Protein AF-A0A7S4N0R3-F1 (afdb_monomer_lite)

Structure (mmCIF, N/CA/C/O backbone):
data_AF-A0A7S4N0R3-F1
#
_entry.id   AF-A0A7S4N0R3-F1
#
loop_
_atom_site.group_PDB
_atom_site.id
_atom_site.type_symbol
_atom_site.label_atom_id
_atom_site.label_alt_id
_atom_site.label_comp_id
_atom_site.label_asym_id
_atom_site.label_entity_id
_atom_site.label_seq_id
_atom_site.pdbx_PDB_ins_code
_atom_site.Cartn_x
_atom_site.Cartn_y
_atom_site.Cartn_z
_atom_site.occupancy
_atom_site.B_iso_or_equiv
_atom_site.auth_seq_id
_atom_site.auth_comp_id
_atom_site.auth_asym_id
_atom_site.auth_atom_id
_atom_site.pdbx_PDB_model_num
ATOM 1 N N . PHE A 1 1 ? -13.137 -12.291 -8.969 1.00 41.97 1 PHE A N 1
ATOM 2 C CA . PHE A 1 1 ? -12.228 -11.204 -8.577 1.00 41.97 1 PHE A CA 1
ATOM 3 C C . PHE A 1 1 ? -12.076 -11.268 -7.068 1.00 41.97 1 PHE A C 1
ATOM 5 O O . PHE A 1 1 ? -13.047 -11.012 -6.362 1.00 41.97 1 PHE A O 1
ATOM 12 N N . ALA A 1 2 ? -10.943 -11.768 -6.582 1.00 52.56 2 ALA A N 1
ATOM 13 C CA . ALA A 1 2 ? -10.586 -11.667 -5.173 1.00 52.56 2 ALA A CA 1
ATOM 14 C C . ALA A 1 2 ? -9.709 -10.419 -5.060 1.00 52.56 2 ALA A C 1
ATOM 16 O O . ALA A 1 2 ? -8.733 -10.317 -5.787 1.00 52.56 2 ALA A O 1
ATOM 17 N N . SER A 1 3 ? -10.124 -9.446 -4.253 1.00 66.75 3 SER A N 1
ATOM 18 C CA . SER A 1 3 ? -9.319 -8.254 -3.974 1.00 66.75 3 SER A CA 1
ATOM 19 C C . SER A 1 3 ? -8.272 -8.592 -2.911 1.00 66.75 3 SER A C 1
ATOM 21 O O . SER A 1 3 ? -8.583 -9.370 -2.000 1.00 66.75 3 SER A O 1
ATOM 23 N N . ASN A 1 4 ? -7.102 -7.945 -2.973 1.00 75.75 4 ASN A N 1
ATOM 24 C CA . ASN A 1 4 ? -6.052 -8.003 -1.945 1.00 75.75 4 ASN A CA 1
ATOM 25 C C . ASN A 1 4 ? -6.606 -7.732 -0.537 1.00 75.75 4 ASN A C 1
ATOM 27 O O . ASN A 1 4 ? -6.109 -8.279 0.443 1.00 75.75 4 ASN A O 1
ATOM 31 N N . CYS A 1 5 ? -7.708 -6.977 -0.434 1.00 84.88 5 CYS A N 1
ATOM 32 C CA . CYS A 1 5 ? -8.321 -6.601 0.832 1.00 84.88 5 CYS A CA 1
ATOM 33 C C . CYS A 1 5 ? -9.458 -7.499 1.328 1.00 84.88 5 CYS A C 1
ATOM 35 O O . CYS A 1 5 ? -9.994 -7.281 2.418 1.00 84.88 5 CYS A O 1
ATOM 37 N N . ARG A 1 6 ? -9.842 -8.531 0.566 1.00 85.31 6 ARG A N 1
ATOM 38 C CA . ARG A 1 6 ? -11.012 -9.362 0.887 1.00 85.31 6 ARG A CA 1
ATOM 39 C C . ARG A 1 6 ? -10.944 -9.993 2.279 1.00 85.31 6 ARG A C 1
ATOM 41 O O . ARG A 1 6 ? -11.963 -10.030 2.966 1.00 85.31 6 ARG A O 1
ATOM 48 N N . TYR A 1 7 ? -9.763 -10.448 2.691 1.00 86.19 7 TYR A N 1
ATOM 49 C CA . TYR A 1 7 ? -9.563 -11.090 3.987 1.00 86.19 7 TYR A CA 1
ATOM 50 C C . TYR A 1 7 ? -9.982 -10.189 5.161 1.00 86.19 7 TYR A C 1
ATOM 52 O O . TYR A 1 7 ? -10.738 -10.628 6.028 1.00 86.19 7 TYR A O 1
ATOM 60 N N . TRP A 1 8 ? -9.570 -8.915 5.175 1.00 88.44 8 TRP A N 1
ATOM 61 C CA . TRP A 1 8 ? -9.917 -7.988 6.262 1.00 88.44 8 TRP A CA 1
ATOM 62 C C . TRP A 1 8 ? -11.422 -7.733 6.335 1.00 88.44 8 TRP A C 1
ATOM 64 O O . TRP A 1 8 ? -12.011 -7.778 7.418 1.00 88.44 8 TRP A O 1
ATOM 74 N N . PHE A 1 9 ? -12.079 -7.569 5.186 1.00 89.56 9 PHE A N 1
ATOM 75 C CA . PHE A 1 9 ? -13.527 -7.377 5.150 1.00 89.56 9 PHE A CA 1
ATOM 76 C C . PHE A 1 9 ? -14.284 -8.596 5.682 1.00 89.56 9 PHE A C 1
ATOM 78 O O . PHE A 1 9 ? -15.235 -8.434 6.448 1.00 89.56 9 PHE A O 1
ATOM 85 N N . GLU A 1 10 ? -13.855 -9.817 5.352 1.00 86.31 10 GLU A N 1
ATOM 86 C CA . GLU A 1 10 ? -14.438 -11.049 5.905 1.00 86.31 10 GLU A CA 1
ATOM 87 C C . GLU A 1 10 ? -14.213 -11.172 7.421 1.00 86.31 10 GLU A C 1
ATOM 89 O O . GLU A 1 10 ? -15.069 -11.705 8.127 1.00 86.31 10 GLU A O 1
ATOM 94 N N . LYS A 1 11 ? -13.121 -10.600 7.944 1.00 89.12 11 LYS A N 1
ATOM 95 C CA . LYS A 1 11 ? -12.831 -10.497 9.385 1.00 89.12 11 LYS A CA 1
ATOM 96 C C . LYS A 1 11 ? -13.557 -9.354 10.099 1.00 89.12 11 LYS A C 1
ATOM 98 O O . LYS A 1 11 ? -13.315 -9.131 11.280 1.00 89.12 11 LYS A O 1
ATOM 103 N N . GLY A 1 12 ? -14.469 -8.660 9.419 1.00 90.69 12 GLY A N 1
ATOM 104 C CA . GLY A 1 12 ? -15.333 -7.652 10.035 1.00 90.69 12 GLY A CA 1
ATOM 105 C C . GLY A 1 12 ? -14.820 -6.219 9.944 1.00 90.69 12 GLY A C 1
ATOM 106 O O . GLY A 1 12 ? -15.512 -5.324 10.421 1.00 90.69 12 GLY A O 1
ATOM 107 N N . TRP A 1 13 ? -13.680 -5.979 9.294 1.00 91.69 13 TRP A N 1
ATOM 108 C CA . TRP A 1 13 ? -13.184 -4.622 9.072 1.00 91.69 13 TRP A CA 1
ATOM 1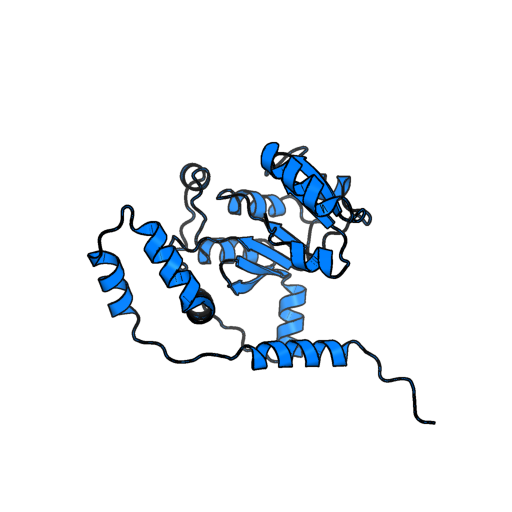09 C C . TRP A 1 13 ? -14.129 -3.852 8.141 1.00 91.69 13 TRP A C 1
ATOM 111 O O . TRP A 1 13 ? -14.726 -4.435 7.223 1.00 91.69 13 TRP A O 1
ATOM 121 N N . SER A 1 14 ? -14.278 -2.555 8.400 1.00 93.19 14 SER A N 1
ATOM 122 C CA . SER A 1 14 ? -14.804 -1.587 7.438 1.00 93.19 14 SER A CA 1
ATOM 123 C C . SER A 1 14 ? -13.713 -1.214 6.433 1.00 93.19 14 SER A C 1
ATOM 125 O O . SER A 1 14 ? -12.541 -1.558 6.602 1.00 93.19 14 SER A O 1
ATOM 127 N N . GLY A 1 15 ? -14.091 -0.531 5.359 1.00 93.69 15 GLY A N 1
ATOM 128 C CA . GLY A 1 15 ? -13.099 0.085 4.490 1.00 93.69 15 GLY A CA 1
ATOM 129 C C . GLY A 1 15 ? -13.658 0.551 3.164 1.00 93.69 15 GLY A C 1
ATOM 130 O O . GLY A 1 15 ? -14.868 0.607 2.957 1.00 93.69 15 GLY A O 1
ATOM 131 N N . ILE A 1 16 ? -12.740 0.895 2.271 1.00 94.88 16 ILE A N 1
ATOM 132 C CA . ILE A 1 16 ? -13.034 1.522 0.991 1.00 94.88 16 ILE A CA 1
ATOM 133 C C . ILE A 1 16 ? -12.421 0.663 -0.111 1.00 94.88 16 ILE A C 1
ATOM 135 O O . ILE A 1 16 ? -11.276 0.229 -0.001 1.00 94.88 16 ILE A O 1
ATOM 139 N N . MET A 1 17 ? -13.177 0.433 -1.179 1.00 94.81 17 MET A N 1
ATOM 140 C CA . MET A 1 17 ? -12.690 -0.192 -2.403 1.00 94.81 17 MET A CA 1
ATOM 141 C C . MET A 1 17 ? -12.925 0.742 -3.586 1.00 94.81 17 MET A C 1
ATOM 143 O O . MET A 1 17 ? -14.064 1.125 -3.872 1.00 94.81 17 MET A O 1
ATOM 147 N N . ILE A 1 18 ? -11.845 1.079 -4.286 1.00 95.44 18 ILE A N 1
ATOM 148 C CA . ILE A 1 18 ? -11.864 1.941 -5.467 1.00 95.44 18 ILE A CA 1
ATOM 149 C C . ILE A 1 18 ? -11.448 1.103 -6.675 1.00 95.44 18 ILE A C 1
ATOM 151 O O . ILE A 1 18 ? -10.488 0.346 -6.603 1.00 95.44 18 ILE A O 1
ATOM 155 N N . GLU A 1 19 ? -12.190 1.213 -7.771 1.00 94.94 19 GLU A N 1
ATOM 156 C CA . GLU A 1 19 ? -11.894 0.524 -9.030 1.00 94.94 19 GLU A CA 1
ATOM 157 C C . GLU A 1 19 ? -12.232 1.460 -10.192 1.00 94.94 19 GLU A C 1
ATOM 159 O O . GLU A 1 19 ? -13.325 2.028 -10.222 1.00 94.94 19 GLU A O 1
ATOM 164 N N . ALA A 1 20 ? -11.313 1.630 -11.141 1.00 95.06 20 ALA A N 1
ATOM 165 C CA . ALA A 1 20 ? -11.475 2.560 -12.255 1.00 95.06 20 ALA A CA 1
ATOM 166 C C . ALA A 1 20 ? -12.296 1.952 -13.402 1.00 95.06 20 ALA A C 1
ATOM 168 O O . ALA A 1 20 ? -13.112 2.646 -14.014 1.00 95.06 20 ALA A O 1
ATOM 169 N N . ASP A 1 21 ? -12.128 0.656 -13.677 1.00 95.25 21 ASP A N 1
ATOM 170 C CA . ASP A 1 21 ? -12.854 -0.026 -14.744 1.00 95.25 21 ASP A CA 1
ATOM 171 C C . ASP A 1 21 ? -14.309 -0.279 -14.335 1.00 95.25 21 ASP A C 1
ATOM 173 O O . ASP A 1 21 ? -14.610 -0.979 -13.367 1.00 95.25 21 ASP A O 1
ATOM 177 N N . GLU A 1 22 ? -15.247 0.258 -15.112 1.00 96.38 22 GLU A N 1
ATOM 178 C CA . GLU A 1 22 ? -16.674 0.170 -14.801 1.00 96.38 22 GLU A CA 1
ATOM 179 C C . GLU A 1 22 ? -17.178 -1.288 -14.748 1.00 96.38 22 GLU A C 1
ATOM 181 O O . GLU A 1 22 ? -18.055 -1.637 -13.950 1.00 96.38 22 GLU A O 1
ATOM 186 N N . THR A 1 23 ? -16.619 -2.178 -15.573 1.00 96.00 23 THR A N 1
ATOM 187 C CA . THR A 1 23 ? -17.029 -3.588 -15.612 1.00 96.00 23 THR A CA 1
ATOM 188 C C . THR A 1 23 ? -16.556 -4.329 -14.362 1.00 96.00 23 THR A C 1
ATOM 190 O O . THR A 1 23 ? -17.355 -5.033 -13.727 1.00 96.00 23 THR A O 1
ATOM 193 N N . LYS A 1 24 ? -15.291 -4.144 -13.966 1.00 94.19 24 LYS A N 1
ATOM 194 C CA . LYS A 1 24 ? -14.730 -4.660 -12.710 1.00 94.19 24 LYS A CA 1
ATOM 195 C C . LYS A 1 24 ? -15.455 -4.057 -11.507 1.00 94.19 24 LYS A C 1
ATOM 197 O O . LYS A 1 24 ? -15.821 -4.801 -10.595 1.00 94.19 24 LYS A O 1
ATOM 202 N N . PHE A 1 25 ? -15.792 -2.768 -11.539 1.00 95.88 25 PHE A N 1
ATOM 203 C CA . PHE A 1 25 ? -16.541 -2.108 -10.473 1.00 95.88 25 PHE A CA 1
ATOM 204 C C . PHE A 1 25 ? -17.944 -2.706 -10.289 1.00 95.88 25 PHE A C 1
ATOM 206 O O . PHE A 1 25 ? -18.363 -3.003 -9.170 1.00 95.88 25 PHE A O 1
ATOM 213 N N . ARG A 1 26 ? -18.669 -2.999 -11.374 1.00 96.12 26 ARG A N 1
ATOM 214 C CA . ARG A 1 26 ? -19.962 -3.705 -11.281 1.00 96.12 26 ARG A CA 1
ATOM 215 C C . ARG A 1 26 ? -19.814 -5.103 -10.670 1.00 96.12 26 ARG A C 1
ATOM 217 O O . ARG A 1 26 ? -20.715 -5.572 -9.971 1.00 96.12 26 ARG A O 1
ATOM 224 N N . ALA A 1 27 ? -18.705 -5.798 -10.929 1.00 94.19 27 ALA A N 1
ATOM 225 C CA . ALA A 1 27 ? -18.410 -7.074 -10.277 1.00 94.19 27 ALA A CA 1
ATOM 226 C C . ALA A 1 27 ? -18.103 -6.888 -8.781 1.00 94.19 27 ALA A C 1
ATOM 228 O O . ALA A 1 27 ? -18.628 -7.637 -7.955 1.00 94.19 27 ALA A O 1
ATOM 229 N N . LEU A 1 28 ? -17.329 -5.860 -8.429 1.00 92.94 28 LEU A N 1
ATOM 230 C CA . LEU A 1 28 ? -17.036 -5.461 -7.055 1.00 92.94 28 LEU A CA 1
ATOM 231 C C . LEU A 1 28 ? -18.330 -5.187 -6.269 1.00 92.94 28 LEU A C 1
ATOM 233 O O . LEU A 1 28 ? -18.544 -5.792 -5.221 1.00 92.94 28 LEU A O 1
ATOM 237 N N . GLN A 1 29 ? -19.255 -4.395 -6.818 1.00 94.94 29 GLN A N 1
ATOM 238 C CA . GLN A 1 29 ? -20.563 -4.138 -6.201 1.00 94.94 29 GLN A CA 1
ATOM 239 C C . GLN A 1 29 ? -21.329 -5.425 -5.887 1.00 94.94 29 GLN A C 1
ATOM 241 O O . GLN A 1 29 ? -21.887 -5.570 -4.803 1.00 94.94 29 GLN A O 1
ATOM 246 N N . ARG A 1 30 ? -21.332 -6.401 -6.802 1.00 94.62 30 ARG A N 1
ATOM 247 C CA . ARG A 1 30 ? -22.001 -7.692 -6.569 1.00 94.62 30 ARG A CA 1
ATOM 248 C C . ARG A 1 30 ? -21.338 -8.496 -5.452 1.00 94.62 30 ARG A C 1
ATOM 250 O O . ARG A 1 30 ? -22.057 -9.122 -4.677 1.00 94.62 30 ARG A O 1
ATOM 257 N N . ASN A 1 31 ? -20.008 -8.471 -5.369 1.00 90.81 31 ASN A N 1
ATOM 258 C CA . ASN A 1 31 ? -19.244 -9.208 -4.360 1.00 90.81 31 ASN A CA 1
ATOM 259 C C . ASN A 1 31 ? -19.445 -8.633 -2.952 1.00 90.81 31 ASN A C 1
ATOM 261 O O . ASN A 1 31 ? -19.534 -9.394 -1.992 1.00 90.81 31 ASN A O 1
ATOM 265 N N . TYR A 1 32 ? -19.562 -7.307 -2.839 1.00 91.88 32 TYR A N 1
ATOM 266 C CA . TYR A 1 32 ? -19.628 -6.600 -1.557 1.00 91.88 32 TYR A CA 1
ATOM 267 C C . TYR A 1 32 ? -21.034 -6.103 -1.179 1.00 91.88 32 TYR A C 1
ATOM 269 O O . TYR A 1 32 ? -21.204 -5.518 -0.116 1.00 91.88 32 TYR A O 1
ATOM 277 N N . ARG A 1 33 ? -22.079 -6.404 -1.969 1.00 92.50 33 ARG A N 1
ATOM 278 C CA . ARG A 1 33 ? -23.473 -5.948 -1.736 1.00 92.50 33 ARG A CA 1
ATOM 279 C C . ARG A 1 33 ? -24.051 -6.247 -0.346 1.00 92.50 33 ARG A C 1
ATOM 281 O O . ARG A 1 33 ? -24.979 -5.575 0.081 1.00 92.50 33 ARG A O 1
ATOM 288 N N . ASN A 1 34 ? -23.538 -7.275 0.331 1.00 93.00 34 ASN A N 1
ATOM 289 C CA . ASN A 1 34 ? -24.000 -7.704 1.656 1.00 93.00 34 ASN A CA 1
ATOM 290 C C . ASN A 1 34 ? -23.108 -7.175 2.796 1.00 93.00 34 ASN A C 1
ATOM 292 O O . ASN A 1 34 ? -23.261 -7.598 3.940 1.00 93.00 34 ASN A O 1
ATOM 296 N N . LEU A 1 35 ? -22.153 -6.294 2.492 1.00 92.38 35 LEU A N 1
ATOM 297 C CA . LEU A 1 35 ? -21.176 -5.747 3.428 1.00 92.38 35 LEU A CA 1
ATOM 298 C C . LEU A 1 35 ? -21.302 -4.213 3.461 1.00 92.38 35 LEU A C 1
ATOM 300 O O . LEU A 1 35 ? -20.473 -3.528 2.875 1.00 92.38 35 LEU A O 1
ATOM 304 N N . PRO A 1 36 ? -22.317 -3.653 4.152 1.00 91.50 36 PRO A N 1
ATOM 305 C CA . PRO A 1 36 ? -22.596 -2.209 4.135 1.00 91.50 36 PRO A CA 1
ATOM 306 C C . PRO A 1 36 ? -21.473 -1.345 4.730 1.00 91.50 36 PRO A C 1
ATOM 308 O O . PRO A 1 36 ? -21.414 -0.157 4.455 1.00 91.50 36 PRO A O 1
ATOM 311 N N . ARG A 1 37 ? -20.566 -1.950 5.507 1.00 92.00 37 ARG A N 1
ATOM 312 C CA . ARG A 1 37 ? -19.351 -1.320 6.054 1.00 92.00 37 ARG A CA 1
ATOM 313 C C . ARG A 1 37 ? -18.223 -1.126 5.029 1.00 92.00 37 ARG A C 1
ATOM 315 O O . ARG A 1 37 ? -17.151 -0.654 5.394 1.00 92.00 37 ARG A O 1
ATOM 322 N N . VAL A 1 38 ? -18.414 -1.588 3.791 1.00 93.62 38 VAL A N 1
ATOM 323 C CA . VAL A 1 38 ? -17.439 -1.455 2.704 1.00 93.62 38 VAL A CA 1
ATOM 324 C C . VAL A 1 38 ? -17.974 -0.439 1.700 1.00 93.62 38 VAL A C 1
ATOM 326 O O . VAL A 1 38 ? -18.887 -0.738 0.927 1.00 93.62 38 VAL A O 1
ATOM 329 N N . ALA A 1 39 ? -17.406 0.764 1.712 1.00 94.56 39 ALA A N 1
ATOM 330 C CA . ALA A 1 39 ? -17.707 1.806 0.743 1.00 94.56 39 ALA A CA 1
ATOM 331 C C . ALA A 1 39 ? -17.067 1.465 -0.609 1.00 94.56 39 ALA A C 1
ATOM 333 O O . ALA A 1 39 ? -15.924 1.014 -0.676 1.00 94.56 39 ALA A O 1
ATOM 334 N N . LEU A 1 40 ? -17.802 1.677 -1.701 1.00 95.31 40 LEU A N 1
ATOM 335 C CA . LEU A 1 40 ? -17.348 1.364 -3.057 1.00 95.31 40 LEU A CA 1
ATOM 336 C C . LEU A 1 40 ? -17.378 2.629 -3.915 1.00 95.31 40 LEU A C 1
ATOM 338 O O . LEU A 1 40 ? -18.411 3.298 -3.976 1.00 95.31 40 LEU A O 1
ATOM 342 N N . LYS A 1 41 ? -16.292 2.918 -4.636 1.00 96.44 41 LYS A N 1
ATOM 343 C CA . LYS A 1 41 ? -16.202 4.063 -5.555 1.00 96.44 41 LYS A CA 1
ATOM 344 C C . LYS A 1 41 ? -15.680 3.627 -6.923 1.00 96.44 41 LYS A C 1
ATOM 346 O O . LYS A 1 41 ? -14.667 2.939 -7.012 1.00 96.44 41 LYS A O 1
ATOM 351 N N . ASN A 1 42 ? -16.359 4.047 -7.990 1.00 97.19 42 ASN A N 1
ATOM 352 C CA . ASN A 1 42 ? -15.816 3.942 -9.342 1.00 97.19 42 ASN A CA 1
ATOM 353 C C . ASN A 1 42 ? -15.053 5.225 -9.663 1.00 97.19 42 ASN A C 1
ATOM 355 O O . ASN A 1 42 ? -15.673 6.256 -9.920 1.00 97.19 42 ASN A O 1
ATOM 359 N N . ALA A 1 43 ? -13.729 5.180 -9.565 1.00 96.06 43 ALA A N 1
ATOM 360 C CA . ALA A 1 43 ? -12.867 6.327 -9.812 1.00 96.06 43 ALA A CA 1
ATOM 361 C C . ALA A 1 43 ? -11.473 5.864 -10.237 1.00 96.06 43 ALA A C 1
ATOM 363 O O . ALA A 1 43 ? -10.998 4.819 -9.794 1.00 96.06 43 ALA A O 1
ATOM 364 N N . MET A 1 44 ? -10.820 6.671 -11.071 1.00 95.06 44 MET A N 1
ATOM 365 C CA . MET A 1 44 ? -9.379 6.584 -11.274 1.00 95.06 44 MET A CA 1
ATOM 366 C C . MET A 1 44 ? -8.708 7.351 -10.139 1.00 95.06 44 MET A C 1
ATOM 368 O O . MET A 1 44 ? -8.984 8.538 -9.976 1.00 95.06 44 MET A O 1
ATOM 372 N N . VAL A 1 45 ? -7.870 6.681 -9.349 1.00 95.00 45 VAL A N 1
ATOM 373 C CA . VAL A 1 45 ? -7.108 7.342 -8.282 1.00 95.00 45 VAL A CA 1
ATOM 374 C C . VAL A 1 45 ? -6.009 8.188 -8.917 1.00 95.00 45 VAL A C 1
ATOM 376 O O . VAL A 1 45 ? -5.310 7.744 -9.825 1.00 95.00 45 VAL A O 1
ATOM 379 N N . GLU A 1 46 ? -5.860 9.416 -8.438 1.00 92.75 46 GLU A N 1
ATOM 380 C CA . GLU A 1 46 ? -4.926 10.398 -8.979 1.00 92.75 46 GLU A CA 1
ATOM 381 C C . GLU A 1 46 ? -3.898 10.789 -7.916 1.00 92.75 46 GLU A C 1
ATOM 383 O O . GLU A 1 46 ? -4.187 10.817 -6.723 1.00 92.75 46 GLU A O 1
ATOM 388 N N . ALA A 1 47 ? -2.692 11.174 -8.334 1.00 88.56 47 ALA A N 1
ATOM 389 C CA . ALA A 1 47 ? -1.689 11.675 -7.393 1.00 88.56 47 ALA A CA 1
ATOM 390 C C . ALA A 1 47 ? -2.111 13.008 -6.734 1.00 88.56 47 ALA A C 1
ATOM 392 O O . ALA A 1 47 ? -1.619 13.360 -5.664 1.00 88.56 47 ALA A O 1
ATOM 393 N N . LYS A 1 48 ? -2.990 13.793 -7.374 1.00 87.56 48 LYS A N 1
ATOM 394 C CA . LYS A 1 48 ? -3.479 15.094 -6.885 1.00 87.56 48 LYS A CA 1
ATOM 395 C C . LYS A 1 48 ? -4.901 15.342 -7.379 1.00 87.56 48 LYS A C 1
ATOM 397 O O . LYS A 1 48 ? -5.273 14.850 -8.435 1.00 87.56 48 LYS A O 1
ATOM 402 N N . GLY A 1 49 ? -5.646 16.180 -6.659 1.00 89.31 49 GLY A N 1
ATOM 403 C CA . GLY A 1 49 ? -7.003 16.585 -7.028 1.00 89.31 49 GLY A CA 1
ATOM 404 C C . GLY A 1 49 ? -8.084 15.823 -6.264 1.00 89.31 49 GLY A C 1
ATOM 405 O O . GLY A 1 49 ? -7.831 15.261 -5.196 1.00 89.31 49 GLY A O 1
ATOM 406 N N . ASN A 1 50 ? -9.297 15.831 -6.814 1.00 90.62 50 ASN A N 1
ATOM 407 C CA . ASN A 1 50 ? -10.486 15.305 -6.140 1.00 90.62 50 ASN A CA 1
ATOM 408 C C . ASN A 1 50 ? -10.500 13.773 -6.049 1.00 90.62 50 ASN A C 1
ATOM 410 O O . ASN A 1 50 ? -11.223 13.236 -5.227 1.00 90.62 50 ASN A O 1
ATOM 414 N N . ASN A 1 51 ? -9.700 13.060 -6.846 1.00 93.56 51 ASN A N 1
ATOM 415 C CA . ASN A 1 51 ? -9.534 11.612 -6.695 1.00 93.56 51 ASN A CA 1
ATOM 416 C C . ASN A 1 51 ? -8.187 11.243 -6.053 1.00 93.56 51 ASN A C 1
ATOM 418 O O . ASN A 1 51 ? -7.673 10.147 -6.276 1.00 93.56 51 ASN A O 1
ATOM 422 N N . SER A 1 52 ? -7.593 12.150 -5.270 1.00 93.12 52 SER A N 1
ATOM 423 C CA . SER A 1 52 ? -6.427 11.808 -4.448 1.00 93.12 52 SER A CA 1
ATOM 424 C C . SER A 1 52 ? -6.797 10.862 -3.307 1.00 93.12 52 SER A C 1
ATOM 426 O O . SER A 1 52 ? -7.938 10.846 -2.846 1.00 93.12 52 SER A O 1
ATOM 428 N N . ILE A 1 53 ? -5.817 10.080 -2.842 1.00 93.19 53 ILE A N 1
ATOM 429 C CA . ILE A 1 53 ? -6.002 9.080 -1.779 1.00 93.19 53 ILE A CA 1
ATOM 430 C C . ILE A 1 53 ? -6.627 9.708 -0.529 1.00 93.19 53 ILE A C 1
ATOM 432 O O . ILE A 1 53 ? -7.650 9.211 -0.064 1.00 93.19 53 ILE A O 1
ATOM 436 N N . LEU A 1 54 ? -6.065 10.812 -0.021 1.00 91.62 54 LEU A N 1
ATOM 437 C CA . LEU A 1 54 ? -6.626 11.511 1.134 1.00 91.62 54 LEU A CA 1
ATOM 438 C C . LEU A 1 54 ? -8.061 11.979 0.886 1.00 91.62 54 LEU A C 1
ATOM 440 O O . LEU A 1 54 ? -8.915 11.718 1.722 1.00 91.62 54 LEU A O 1
ATOM 444 N N . HIS A 1 55 ? -8.351 12.615 -0.253 1.00 92.19 55 HIS A N 1
ATOM 445 C CA . HIS A 1 55 ? -9.702 13.123 -0.508 1.00 92.19 55 HIS A CA 1
ATOM 446 C C . HIS A 1 55 ? -10.737 11.994 -0.555 1.00 92.19 55 HIS A C 1
ATOM 448 O O . HIS A 1 55 ? -11.813 12.106 0.025 1.00 92.19 55 HIS A O 1
ATOM 454 N N . LEU A 1 56 ? -10.395 10.876 -1.202 1.00 93.69 56 LEU A N 1
ATOM 455 C CA . LEU A 1 56 ? -11.257 9.697 -1.247 1.00 93.69 56 LEU A CA 1
ATOM 456 C C . LEU A 1 56 ? -11.414 9.055 0.138 1.00 93.69 56 LEU A C 1
ATOM 458 O O . LEU A 1 56 ? -12.496 8.567 0.462 1.00 93.69 56 LEU A O 1
ATOM 462 N N . ALA A 1 57 ? -10.365 9.063 0.962 1.00 92.69 57 ALA A N 1
ATOM 463 C CA . ALA A 1 57 ? -10.442 8.591 2.338 1.00 92.69 57 ALA A CA 1
ATOM 464 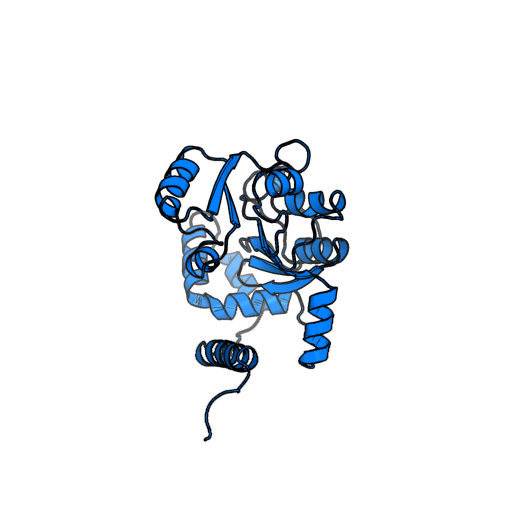C C . ALA A 1 57 ? -11.340 9.489 3.202 1.00 92.69 57 ALA A C 1
ATOM 466 O O . ALA A 1 57 ? -12.198 8.970 3.904 1.00 92.69 57 ALA A O 1
ATOM 467 N N . GLU A 1 58 ? -11.204 10.812 3.119 1.00 91.69 58 GLU A N 1
ATOM 468 C CA . GLU A 1 58 ? -12.057 11.771 3.837 1.00 91.69 58 GLU A CA 1
ATOM 469 C C . GLU A 1 58 ? -13.522 11.705 3.385 1.00 91.69 58 GLU A C 1
ATOM 471 O O . GLU A 1 58 ? -14.427 11.860 4.202 1.00 91.69 58 GLU A O 1
ATOM 476 N N . GLU A 1 59 ? -13.769 11.460 2.093 1.00 92.56 59 GLU A N 1
ATOM 477 C CA . GLU A 1 59 ? -15.122 11.313 1.545 1.00 92.56 59 GLU A CA 1
ATOM 478 C C . GLU A 1 59 ? -15.809 10.032 2.050 1.00 92.56 59 GLU A C 1
ATOM 480 O O . GLU A 1 59 ? -17.016 10.038 2.300 1.00 92.56 59 GLU A O 1
ATOM 485 N N . LEU A 1 60 ? -15.068 8.922 2.154 1.00 93.69 60 LEU A N 1
ATOM 486 C CA . LEU A 1 60 ? -15.659 7.581 2.244 1.00 93.69 60 LEU A CA 1
ATOM 487 C C . LEU A 1 60 ? -15.396 6.847 3.567 1.00 93.69 60 LEU A C 1
ATOM 489 O O . LEU A 1 60 ? -16.109 5.883 3.856 1.00 93.69 60 LEU A O 1
ATOM 493 N N . ALA A 1 61 ? -14.390 7.237 4.354 1.00 90.25 61 ALA A N 1
ATOM 494 C CA . ALA A 1 61 ? -14.083 6.584 5.625 1.00 90.25 61 ALA A CA 1
ATOM 495 C C . ALA A 1 61 ? -15.050 7.062 6.715 1.00 90.25 61 ALA A C 1
ATOM 497 O O . ALA A 1 61 ? -15.125 8.249 7.021 1.00 90.25 61 ALA A O 1
ATOM 498 N N . GLU A 1 62 ? -15.765 6.124 7.337 1.00 80.06 62 GLU A N 1
ATOM 499 C CA . GLU A 1 62 ? -16.813 6.422 8.324 1.00 80.06 62 GLU A CA 1
ATOM 500 C C . GLU A 1 62 ? -16.281 7.146 9.576 1.00 80.06 62 GLU A C 1
ATOM 502 O O . GLU A 1 62 ? -16.972 7.985 10.150 1.00 80.06 62 GLU A O 1
ATOM 507 N N . ASP A 1 63 ? -15.041 6.859 9.980 1.00 80.56 63 ASP A N 1
ATOM 508 C CA . ASP A 1 63 ? -14.357 7.454 11.134 1.00 80.56 63 ASP A CA 1
ATOM 509 C C . ASP A 1 63 ? -13.225 8.421 10.740 1.00 80.56 63 ASP A C 1
ATOM 511 O O . ASP A 1 63 ? -12.486 8.902 11.604 1.00 80.56 63 ASP A O 1
ATOM 515 N N . GLY A 1 64 ? -13.080 8.708 9.440 1.00 74.06 64 GLY A N 1
ATOM 516 C CA . GLY A 1 64 ? -12.013 9.550 8.898 1.00 74.06 64 GLY A CA 1
ATOM 517 C C . GLY A 1 64 ? -10.603 8.975 9.071 1.00 74.06 64 GLY A C 1
ATOM 518 O O . GLY A 1 64 ? -9.627 9.705 8.889 1.00 74.06 64 GLY A O 1
ATOM 519 N N . LYS A 1 65 ? -10.461 7.693 9.439 1.00 86.94 65 LYS A N 1
ATOM 520 C CA . LYS A 1 65 ? -9.167 7.055 9.685 1.00 86.94 65 LYS A CA 1
ATOM 521 C C . LYS A 1 65 ? -8.967 5.860 8.760 1.00 86.94 65 LYS A C 1
ATOM 523 O O . LYS A 1 65 ? -9.858 5.055 8.524 1.00 86.94 65 LYS A O 1
ATOM 528 N N . VAL A 1 66 ? -7.744 5.714 8.258 1.00 93.88 66 VAL A N 1
ATOM 529 C CA . VAL A 1 66 ? -7.330 4.544 7.480 1.00 93.88 66 VAL A CA 1
ATOM 530 C C . VAL A 1 66 ? -6.127 3.916 8.164 1.00 93.88 66 VAL A C 1
ATOM 532 O O . VAL A 1 66 ? -5.074 4.539 8.261 1.00 93.88 66 VAL A O 1
ATOM 535 N N . ASP A 1 67 ? -6.279 2.685 8.652 1.00 93.81 67 ASP A N 1
ATOM 536 C CA . ASP A 1 67 ? -5.188 1.940 9.292 1.00 93.81 67 ASP A CA 1
ATOM 537 C C . ASP A 1 67 ? -4.319 1.185 8.276 1.00 93.81 67 ASP A C 1
ATOM 539 O O . ASP A 1 67 ? -3.115 1.025 8.488 1.00 93.81 67 ASP A O 1
ATOM 543 N N . ILE A 1 68 ? -4.922 0.728 7.174 1.00 94.94 68 ILE A N 1
ATOM 544 C CA . ILE A 1 68 ? -4.269 -0.064 6.129 1.00 94.94 68 ILE A CA 1
ATOM 545 C C . ILE A 1 68 ? -4.567 0.567 4.770 1.00 94.94 68 ILE A C 1
ATOM 547 O O . ILE A 1 68 ? -5.730 0.713 4.399 1.00 94.94 68 ILE A O 1
ATOM 551 N N . LEU A 1 69 ? -3.518 0.885 4.014 1.00 96.19 69 LEU A N 1
ATOM 552 C CA . LEU A 1 69 ? -3.606 1.276 2.609 1.00 96.19 69 LEU A CA 1
ATOM 553 C C . LEU A 1 69 ? -3.037 0.152 1.739 1.00 96.19 69 LEU A C 1
ATOM 555 O O . LEU A 1 69 ? -1.894 -0.250 1.929 1.00 96.19 69 LEU A O 1
ATOM 559 N N . SER A 1 70 ? -3.810 -0.326 0.767 1.00 95.75 70 SER A N 1
ATOM 560 C CA . SER A 1 70 ? -3.333 -1.244 -0.271 1.00 95.75 70 SER A CA 1
ATOM 561 C C . SER A 1 70 ? -3.375 -0.536 -1.623 1.00 95.75 70 SER A C 1
ATOM 563 O O . SER A 1 70 ? -4.409 0.026 -1.979 1.00 95.75 70 SER A O 1
ATOM 565 N N . ILE A 1 71 ? -2.258 -0.549 -2.349 1.00 95.56 71 ILE A N 1
ATOM 566 C CA . ILE A 1 71 ? -2.112 0.012 -3.693 1.00 95.56 71 ILE A CA 1
ATOM 567 C C . ILE A 1 71 ? -1.786 -1.136 -4.648 1.00 95.56 71 ILE A C 1
ATOM 569 O O . ILE A 1 71 ? -0.812 -1.861 -4.449 1.00 95.56 71 ILE A O 1
ATOM 573 N N . ASP A 1 72 ? -2.644 -1.293 -5.645 1.00 93.25 72 ASP A N 1
ATOM 574 C CA . ASP A 1 72 ? -2.518 -2.244 -6.742 1.00 93.25 72 ASP A CA 1
ATOM 575 C C . ASP A 1 72 ? -3.282 -1.639 -7.927 1.00 93.25 72 ASP A C 1
ATOM 577 O O . ASP A 1 72 ? -4.510 -1.738 -8.021 1.00 93.25 72 ASP A O 1
ATOM 581 N N . VAL A 1 73 ? -2.568 -0.846 -8.726 1.00 89.94 73 VAL A N 1
ATOM 582 C CA . VAL A 1 73 ? -3.116 -0.086 -9.862 1.00 89.94 73 VAL A CA 1
ATOM 583 C C . VAL A 1 73 ? -2.362 -0.367 -11.161 1.00 89.94 73 VAL A C 1
ATOM 585 O O . VAL A 1 73 ? -2.348 0.473 -12.062 1.00 89.94 73 VAL A O 1
ATOM 588 N N . ASP A 1 74 ? -1.727 -1.538 -11.249 1.00 84.12 74 ASP A N 1
ATOM 589 C CA . ASP A 1 74 ? -1.025 -2.019 -12.438 1.00 84.12 74 ASP A CA 1
ATOM 590 C C . ASP A 1 74 ? 0.032 -1.015 -12.973 1.00 84.12 74 ASP A C 1
ATOM 592 O O . ASP A 1 74 ? 0.034 -0.643 -14.146 1.00 84.12 74 ASP A O 1
ATOM 596 N N . GLY A 1 75 ? 0.966 -0.561 -12.123 1.00 82.62 75 GLY A N 1
ATOM 597 C CA . GLY A 1 75 ? 2.212 0.097 -12.552 1.00 82.62 75 GLY A CA 1
ATOM 598 C C . GLY A 1 75 ? 2.420 1.529 -12.059 1.00 82.62 75 GLY A C 1
ATOM 599 O O . GLY A 1 75 ? 3.550 1.912 -11.747 1.00 82.62 75 GLY A O 1
ATOM 600 N N . LEU A 1 76 ? 1.359 2.326 -11.903 1.00 91.94 76 LEU A N 1
ATOM 601 C CA . LEU A 1 76 ? 1.462 3.695 -11.361 1.00 91.94 76 LEU A CA 1
ATOM 602 C C . LEU A 1 76 ? 1.531 3.745 -9.823 1.00 91.94 76 LEU A C 1
ATOM 604 O O . LEU A 1 76 ? 1.445 4.819 -9.223 1.00 91.94 76 LEU A O 1
ATOM 608 N N . ASP A 1 77 ? 1.746 2.596 -9.184 1.00 94.56 77 ASP A N 1
ATOM 609 C CA . ASP A 1 77 ? 1.752 2.420 -7.733 1.00 94.56 77 ASP A CA 1
ATOM 610 C C . ASP A 1 77 ? 2.765 3.340 -7.032 1.00 94.56 77 ASP A C 1
ATOM 612 O O . ASP A 1 77 ? 2.476 3.918 -5.983 1.00 94.56 77 ASP A O 1
ATOM 616 N N . TYR A 1 78 ? 3.942 3.536 -7.641 1.00 95.06 78 TYR A N 1
ATOM 617 C CA . TYR A 1 78 ? 4.977 4.431 -7.115 1.00 95.06 78 TYR A CA 1
ATOM 618 C C . TYR A 1 78 ? 4.522 5.890 -7.075 1.00 95.06 78 TYR A C 1
ATOM 620 O O . TYR A 1 78 ? 4.762 6.573 -6.084 1.00 95.06 78 TYR A O 1
ATOM 628 N N . GLU A 1 79 ? 3.865 6.379 -8.129 1.00 95.19 79 GLU A N 1
ATOM 629 C CA . GLU A 1 79 ? 3.419 7.777 -8.191 1.00 95.19 79 GLU A CA 1
ATOM 630 C C . GLU A 1 79 ? 2.292 8.042 -7.190 1.00 95.19 79 GLU A C 1
ATOM 632 O O . GLU A 1 79 ? 2.249 9.099 -6.555 1.00 95.19 79 GLU A O 1
ATOM 637 N N . LEU A 1 80 ? 1.412 7.056 -6.994 1.00 95.75 80 LEU A N 1
ATOM 638 C CA . LEU A 1 80 ? 0.385 7.115 -5.959 1.00 95.75 80 LEU A CA 1
ATOM 639 C C . LEU A 1 80 ? 0.995 7.099 -4.556 1.00 95.75 80 LEU A C 1
ATOM 641 O O . LEU A 1 80 ? 0.617 7.927 -3.729 1.00 95.75 80 LEU A O 1
ATOM 645 N N . LEU A 1 81 ? 1.973 6.230 -4.288 1.00 96.75 81 LEU A N 1
ATOM 646 C CA . LEU A 1 81 ? 2.662 6.211 -2.999 1.00 96.75 81 LEU A CA 1
ATOM 647 C C . LEU A 1 81 ? 3.425 7.523 -2.745 1.00 96.75 81 LEU A C 1
ATOM 649 O O . LEU A 1 81 ? 3.334 8.082 -1.655 1.00 96.75 81 LEU A O 1
ATOM 653 N N . LEU A 1 82 ? 4.126 8.053 -3.754 1.00 96.38 82 LEU A N 1
ATOM 654 C CA . LEU A 1 82 ? 4.858 9.319 -3.660 1.00 96.38 82 LEU A CA 1
ATOM 655 C C . LEU A 1 82 ? 3.924 10.491 -3.341 1.00 96.38 82 LEU A C 1
ATOM 657 O O . LEU A 1 82 ? 4.311 11.401 -2.612 1.00 96.38 82 LEU A O 1
ATOM 661 N N . SER A 1 83 ? 2.678 10.456 -3.824 1.00 95.44 83 SER A N 1
ATOM 662 C CA . SER A 1 83 ? 1.700 11.512 -3.550 1.00 95.44 83 SER A CA 1
ATOM 663 C C . SER A 1 83 ? 1.422 11.740 -2.058 1.00 95.44 83 SER A C 1
ATOM 665 O O . SER A 1 83 ? 1.051 12.855 -1.676 1.00 95.44 83 SER A O 1
ATOM 667 N N . LEU A 1 84 ? 1.665 10.729 -1.212 1.00 95.44 84 LEU A N 1
ATOM 668 C CA . LEU A 1 84 ? 1.514 10.833 0.240 1.00 95.44 84 LEU A CA 1
ATOM 669 C C . LEU A 1 84 ? 2.521 11.802 0.877 1.00 95.44 84 LEU A C 1
ATOM 671 O O . LEU A 1 84 ? 2.263 12.307 1.966 1.00 95.44 84 LEU A O 1
ATOM 675 N N . GLU A 1 85 ? 3.628 12.136 0.200 1.00 95.12 85 GLU A N 1
ATOM 676 C CA . GLU A 1 85 ? 4.569 13.172 0.658 1.00 95.12 85 GLU A CA 1
ATOM 677 C C . GLU A 1 85 ? 3.868 14.523 0.877 1.00 95.12 85 GLU A C 1
ATOM 679 O O . GLU A 1 85 ? 4.252 15.309 1.744 1.00 95.12 85 GLU A O 1
ATOM 684 N N . HIS A 1 86 ? 2.812 14.791 0.109 1.00 91.31 86 HIS A N 1
ATOM 685 C CA . HIS A 1 86 ? 2.033 16.021 0.197 1.00 91.31 86 HIS A CA 1
ATOM 686 C C . HIS A 1 86 ? 0.802 15.908 1.110 1.00 91.31 86 HIS A C 1
ATOM 688 O O . HIS A 1 86 ? 0.016 16.850 1.157 1.00 91.31 86 HIS A O 1
ATOM 694 N N . GLN A 1 87 ? 0.624 14.778 1.802 1.00 87.56 87 GLN A N 1
ATOM 695 C CA . GLN A 1 87 ? -0.530 14.468 2.660 1.00 87.56 87 GLN A CA 1
ATOM 696 C C . GLN A 1 87 ? -0.039 13.959 4.035 1.00 87.56 87 GLN A C 1
ATOM 698 O O . GLN A 1 87 ? -0.316 12.818 4.410 1.00 87.56 87 GLN A O 1
ATOM 703 N N . PRO A 1 88 ? 0.751 14.749 4.792 1.00 86.31 88 PRO A N 1
ATOM 704 C CA . PRO A 1 88 ? 1.432 14.288 6.007 1.00 86.31 88 PRO A CA 1
ATOM 705 C C . PRO A 1 88 ? 0.497 13.841 7.143 1.00 86.31 88 PRO A C 1
ATOM 707 O O . PRO A 1 88 ? 0.949 13.162 8.065 1.00 86.31 88 PRO A O 1
ATOM 710 N N . GLU A 1 89 ? -0.774 14.223 7.105 1.00 88.25 89 GLU A N 1
ATOM 711 C CA . GLU A 1 89 ? -1.857 13.790 7.990 1.00 88.25 89 GLU A CA 1
ATOM 712 C C . GLU A 1 89 ? -2.365 12.377 7.669 1.00 88.25 89 GLU A C 1
ATOM 714 O O . GLU A 1 89 ? -2.802 11.660 8.572 1.00 88.25 89 GLU A O 1
ATOM 719 N N . PHE A 1 90 ? -2.245 11.935 6.414 1.00 92.88 90 PHE A N 1
ATOM 720 C CA . PHE A 1 90 ? -2.654 10.604 5.984 1.00 92.88 90 PHE A CA 1
ATOM 721 C C . PHE A 1 90 ? -1.553 9.585 6.295 1.00 92.88 90 PHE A C 1
ATOM 723 O O . PHE A 1 90 ? -0.642 9.335 5.505 1.00 92.88 90 PHE A O 1
ATOM 730 N N . ARG A 1 91 ? -1.610 9.007 7.498 1.00 93.75 91 ARG A N 1
ATOM 731 C CA . ARG A 1 91 ? -0.549 8.135 8.031 1.00 93.75 91 ARG A CA 1
ATOM 732 C C . ARG A 1 91 ? -1.067 6.759 8.450 1.00 93.75 91 ARG A C 1
ATOM 734 O O . ARG A 1 91 ? -1.074 6.479 9.660 1.00 93.75 91 ARG A O 1
ATOM 741 N N . PRO A 1 92 ? -1.480 5.902 7.497 1.00 96.31 92 PRO A N 1
ATOM 742 C CA . PRO A 1 92 ? -1.856 4.531 7.811 1.00 96.31 92 PRO A CA 1
ATOM 743 C C . PRO A 1 92 ? -0.753 3.814 8.593 1.00 96.31 92 PR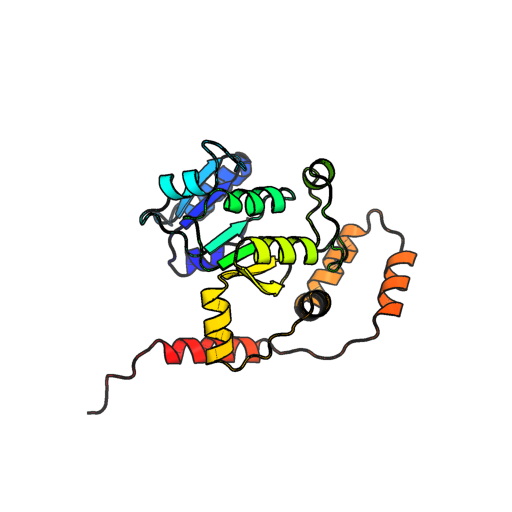O A C 1
ATOM 745 O O . PRO A 1 92 ? 0.430 4.136 8.500 1.00 96.31 92 PRO A O 1
ATOM 748 N N . SER A 1 93 ? -1.140 2.849 9.417 1.00 95.62 93 SER A N 1
ATOM 749 C CA . SER A 1 93 ? -0.180 2.019 10.143 1.00 95.62 93 SER A CA 1
ATOM 750 C C . SER A 1 93 ? 0.572 1.097 9.187 1.00 95.62 93 SER A C 1
ATOM 752 O O . SER A 1 93 ? 1.776 0.911 9.349 1.00 95.62 93 SER A O 1
ATOM 754 N N . LEU A 1 94 ? -0.129 0.561 8.185 1.00 95.38 94 LEU A N 1
ATOM 755 C CA . LEU A 1 94 ? 0.389 -0.390 7.210 1.00 95.38 94 LEU A CA 1
ATOM 756 C C . LEU A 1 94 ? 0.124 0.105 5.783 1.00 95.38 94 LEU A C 1
ATOM 758 O O . LEU A 1 94 ? -1.001 0.479 5.454 1.00 95.38 94 LEU A O 1
ATOM 762 N N . ILE A 1 95 ? 1.142 0.058 4.928 1.00 97.44 95 ILE A N 1
ATOM 763 C CA . ILE A 1 95 ? 1.011 0.261 3.484 1.00 97.44 95 ILE A CA 1
ATOM 764 C C . ILE A 1 95 ? 1.421 -1.033 2.784 1.00 97.44 95 ILE A C 1
ATOM 766 O O . ILE A 1 95 ? 2.445 -1.628 3.108 1.00 97.44 95 ILE A O 1
ATOM 770 N N . ILE A 1 96 ? 0.622 -1.469 1.823 1.00 95.44 96 ILE A N 1
ATOM 771 C CA . ILE A 1 96 ? 0.869 -2.651 1.004 1.00 95.44 96 ILE A CA 1
ATOM 772 C C . ILE A 1 96 ? 0.880 -2.191 -0.445 1.00 95.44 96 ILE A C 1
ATOM 774 O O . ILE A 1 96 ? -0.086 -1.581 -0.896 1.00 95.44 96 ILE A O 1
ATOM 778 N N . VAL A 1 97 ? 1.958 -2.477 -1.164 1.00 94.88 97 VAL A N 1
ATOM 779 C CA . VAL A 1 97 ? 2.063 -2.174 -2.594 1.00 94.88 97 VAL A CA 1
ATOM 780 C C . VAL A 1 97 ? 2.323 -3.463 -3.349 1.00 94.88 97 VAL A C 1
ATOM 782 O O . VAL A 1 97 ? 3.286 -4.162 -3.023 1.00 94.88 97 VAL A O 1
ATOM 785 N N . GLU A 1 98 ? 1.484 -3.795 -4.327 1.00 89.69 98 GLU A N 1
ATOM 786 C CA . GLU A 1 98 ? 1.743 -4.957 -5.175 1.00 89.69 98 GLU A CA 1
ATOM 787 C C . GLU A 1 98 ? 3.024 -4.729 -5.994 1.00 89.69 98 GLU A C 1
ATOM 789 O O . GLU A 1 98 ? 3.270 -3.647 -6.529 1.00 89.69 98 GLU A O 1
ATOM 794 N N . THR A 1 99 ? 3.880 -5.748 -6.058 1.00 82.94 99 THR A N 1
ATOM 795 C CA . THR A 1 99 ? 5.026 -5.767 -6.963 1.00 82.94 99 THR A CA 1
ATOM 796 C C . THR A 1 99 ? 5.111 -7.132 -7.647 1.00 82.94 99 THR A C 1
ATOM 798 O O . THR A 1 99 ? 5.372 -8.161 -7.021 1.00 82.94 99 THR A O 1
ATOM 801 N N . ASN A 1 100 ? 4.999 -7.136 -8.959 1.00 69.56 100 ASN A N 1
ATOM 802 C CA . ASN A 1 100 ? 4.932 -8.303 -9.821 1.00 69.56 100 ASN A CA 1
ATOM 803 C C . ASN A 1 100 ? 6.297 -8.971 -10.057 1.00 69.56 100 ASN A C 1
ATOM 805 O O . ASN A 1 100 ? 6.385 -10.001 -10.723 1.00 69.56 100 ASN A O 1
ATOM 809 N N . GLY A 1 101 ? 7.374 -8.416 -9.486 1.00 65.25 101 GLY A N 1
ATOM 810 C CA . GLY A 1 101 ? 8.689 -9.054 -9.426 1.00 65.25 101 GLY A CA 1
ATOM 811 C C . GLY A 1 101 ? 9.366 -9.264 -10.784 1.00 65.25 101 GLY A C 1
ATOM 812 O O . GLY A 1 101 ? 10.317 -10.039 -10.851 1.00 65.25 101 GLY A O 1
ATOM 813 N N . PHE A 1 102 ? 8.907 -8.593 -11.851 1.00 68.38 102 PHE A N 1
ATOM 814 C CA . PHE A 1 102 ? 9.484 -8.707 -13.200 1.00 68.38 102 PHE A CA 1
ATOM 815 C C . PHE A 1 102 ? 10.849 -8.028 -13.350 1.00 68.38 102 PHE A C 1
ATOM 817 O O . PHE A 1 102 ? 11.540 -8.238 -14.346 1.00 68.38 102 PHE A O 1
ATOM 824 N N . ILE A 1 103 ? 11.237 -7.203 -12.379 1.00 73.00 103 ILE A N 1
ATOM 825 C CA . ILE A 1 103 ? 12.498 -6.466 -12.375 1.00 73.00 103 ILE A CA 1
ATOM 826 C C . ILE A 1 103 ? 13.341 -6.927 -11.199 1.00 73.00 103 ILE A C 1
ATOM 828 O O . ILE A 1 103 ? 12.824 -7.227 -10.121 1.00 73.00 103 ILE A O 1
ATOM 832 N N . ARG A 1 104 ? 14.661 -6.928 -11.410 1.00 78.88 104 ARG A N 1
ATOM 833 C CA . ARG A 1 104 ? 15.654 -7.173 -10.367 1.00 78.88 104 ARG A CA 1
ATOM 834 C C . ARG A 1 104 ? 15.319 -6.387 -9.091 1.00 78.88 104 ARG A C 1
ATOM 836 O O . ARG A 1 104 ? 15.220 -5.156 -9.147 1.00 78.88 104 ARG A O 1
ATOM 843 N N . PRO A 1 105 ? 15.176 -7.063 -7.939 1.00 81.88 105 PRO A N 1
ATOM 844 C CA . PRO A 1 105 ? 14.670 -6.432 -6.726 1.00 81.88 105 PRO A CA 1
ATOM 845 C C . PRO A 1 105 ? 15.640 -5.386 -6.163 1.00 81.88 105 PRO A C 1
ATOM 847 O O . PRO A 1 105 ? 15.188 -4.449 -5.514 1.00 81.88 105 PRO A O 1
ATOM 850 N N . ASP A 1 106 ? 16.945 -5.505 -6.433 1.00 84.00 106 ASP A N 1
ATOM 851 C CA . ASP A 1 106 ? 18.016 -4.626 -5.947 1.00 84.00 106 ASP A CA 1
ATOM 852 C C . ASP A 1 106 ? 18.263 -3.369 -6.792 1.00 84.00 106 ASP A C 1
ATOM 854 O O . ASP A 1 106 ? 19.044 -2.508 -6.379 1.00 84.00 106 ASP A O 1
ATOM 858 N N . LEU A 1 107 ? 17.614 -3.236 -7.954 1.00 84.12 107 LEU A N 1
ATOM 859 C CA . LEU A 1 107 ? 17.807 -2.086 -8.835 1.00 84.12 107 LEU A CA 1
ATOM 860 C C . LEU A 1 107 ? 17.359 -0.802 -8.129 1.00 84.12 107 LEU A C 1
ATOM 862 O O . LEU A 1 107 ? 16.188 -0.650 -7.825 1.00 84.12 107 LEU A O 1
ATOM 866 N N . SER A 1 108 ? 18.255 0.148 -7.881 1.00 88.75 108 SER A N 1
ATOM 867 C CA . SER A 1 108 ? 17.915 1.407 -7.194 1.00 88.75 108 SER A CA 1
ATOM 868 C C . SER A 1 108 ? 17.463 2.529 -8.133 1.00 88.75 108 SER A C 1
ATOM 870 O O . SER A 1 108 ? 17.063 3.597 -7.676 1.00 88.75 108 SER A O 1
ATOM 872 N N . SER A 1 109 ? 17.551 2.319 -9.445 1.00 85.56 109 SER A N 1
ATOM 873 C CA . SER A 1 109 ? 17.118 3.293 -10.442 1.00 85.56 109 SER A CA 1
ATOM 874 C C . SER A 1 109 ? 15.613 3.193 -10.658 1.00 85.56 109 SER A C 1
ATOM 876 O O . SER A 1 109 ? 15.114 2.148 -11.072 1.00 85.56 109 SER A O 1
ATOM 878 N N . LYS A 1 110 ? 14.908 4.298 -10.402 1.00 89.69 110 LYS A N 1
ATOM 879 C CA . LYS A 1 110 ? 13.489 4.444 -10.728 1.00 89.69 110 LYS A CA 1
ATOM 880 C C . LYS A 1 110 ? 13.296 4.350 -12.247 1.00 89.69 110 LYS A C 1
ATOM 882 O O . LYS A 1 110 ? 14.030 4.990 -12.997 1.00 89.69 110 LYS A O 1
ATOM 887 N N . LEU A 1 111 ? 12.310 3.575 -12.685 1.00 84.25 111 LEU A N 1
ATOM 888 C CA . LEU A 1 111 ? 11.839 3.554 -14.069 1.00 84.25 111 LEU A CA 1
ATOM 889 C C . LEU A 1 111 ? 11.050 4.821 -14.384 1.00 84.25 111 LEU A C 1
ATOM 891 O O . LEU A 1 111 ? 10.390 5.392 -13.511 1.00 84.25 111 LEU A O 1
ATOM 895 N N . ASP A 1 112 ? 11.030 5.194 -15.655 1.00 85.81 112 ASP A N 1
ATOM 896 C CA . ASP A 1 112 ? 10.218 6.307 -16.124 1.00 85.81 112 ASP A CA 1
ATOM 897 C C . ASP A 1 112 ? 8.712 6.023 -15.984 1.00 85.81 112 ASP A C 1
ATOM 899 O O . ASP A 1 112 ? 8.245 4.878 -16.037 1.00 85.81 112 ASP A O 1
ATOM 903 N N . VAL A 1 113 ? 7.932 7.096 -15.833 1.00 87.69 113 VAL A N 1
ATOM 904 C CA . VAL A 1 113 ? 6.467 7.025 -15.687 1.00 87.69 113 VAL A CA 1
ATOM 905 C C . VAL A 1 113 ? 5.820 6.387 -16.914 1.00 87.69 113 VAL A C 1
ATOM 907 O O . VAL A 1 113 ? 4.888 5.606 -16.768 1.00 87.69 113 VAL A O 1
ATOM 910 N N . GLU A 1 114 ? 6.340 6.663 -18.113 1.00 80.25 114 GLU A N 1
ATOM 911 C CA . GLU A 1 114 ? 5.847 6.068 -19.361 1.00 80.25 114 GLU A CA 1
ATOM 912 C C . GLU A 1 114 ? 6.029 4.547 -19.382 1.00 80.25 114 GLU A C 1
ATOM 914 O O . GLU A 1 114 ? 5.129 3.823 -19.795 1.00 80.25 114 GLU A O 1
ATOM 919 N N . ALA A 1 115 ? 7.160 4.028 -18.901 1.00 77.81 115 ALA A N 1
ATOM 920 C CA . ALA A 1 115 ? 7.330 2.583 -18.764 1.00 77.81 115 ALA A CA 1
ATOM 921 C C . ALA A 1 115 ? 6.343 2.022 -17.728 1.00 77.81 115 ALA A C 1
ATOM 923 O O . ALA A 1 115 ? 5.692 1.005 -17.967 1.00 77.81 115 ALA A O 1
ATOM 924 N N . SER A 1 116 ? 6.183 2.737 -16.613 1.00 82.56 116 SER A N 1
ATOM 925 C CA . SER A 1 116 ? 5.314 2.328 -15.509 1.00 82.56 116 SER A CA 1
ATOM 926 C C . SER A 1 116 ? 3.837 2.283 -15.906 1.00 82.56 116 SER A C 1
ATOM 928 O O . SER A 1 116 ? 3.130 1.353 -15.536 1.00 82.56 116 SER A O 1
ATOM 930 N N . SER A 1 117 ? 3.379 3.218 -16.746 1.00 80.81 117 SER A N 1
ATOM 931 C CA . SER A 1 117 ? 2.001 3.266 -17.253 1.00 80.81 117 SER A CA 1
ATOM 932 C C . SER A 1 117 ? 1.631 2.104 -18.183 1.00 80.81 117 SER A C 1
ATOM 934 O O . SER A 1 117 ? 0.475 1.989 -18.579 1.00 80.81 117 SER A O 1
ATOM 936 N N . HIS A 1 118 ? 2.599 1.266 -18.564 1.00 79.06 118 HIS A N 1
ATOM 937 C CA . HIS A 1 118 ? 2.404 0.059 -19.367 1.00 79.06 118 HIS A CA 1
ATOM 938 C C . HIS A 1 118 ? 2.560 -1.218 -18.518 1.00 79.06 118 HIS A C 1
ATOM 940 O O . HIS A 1 118 ? 3.101 -2.219 -18.990 1.00 79.06 118 HIS A O 1
ATOM 946 N N . ASN A 1 119 ? 2.069 -1.187 -17.273 1.00 78.44 119 ASN A N 1
ATOM 947 C CA . ASN A 1 119 ? 2.048 -2.300 -16.313 1.00 78.44 119 ASN A CA 1
ATOM 948 C C . ASN A 1 119 ? 3.433 -2.780 -15.846 1.00 78.44 119 ASN A C 1
ATOM 950 O O . ASN A 1 119 ? 3.599 -3.936 -15.443 1.00 78.44 119 ASN A O 1
ATOM 954 N N . LEU A 1 120 ? 4.442 -1.906 -15.894 1.00 78.19 120 LEU A N 1
ATOM 955 C CA . LEU A 1 120 ? 5.783 -2.221 -15.412 1.00 78.19 120 LEU A CA 1
ATOM 956 C C . LEU A 1 120 ? 6.018 -1.594 -14.034 1.00 78.19 120 LEU A C 1
ATOM 958 O O . LEU A 1 120 ? 6.252 -0.397 -13.911 1.00 78.19 120 LEU A O 1
ATOM 962 N N . GLN A 1 121 ? 5.970 -2.406 -12.983 1.00 85.06 121 GLN A N 1
ATOM 963 C CA . GLN A 1 121 ? 6.159 -1.922 -11.615 1.00 85.06 121 GLN A CA 1
ATOM 964 C C . GLN A 1 121 ? 7.637 -1.666 -11.298 1.00 85.06 121 GLN A C 1
ATOM 966 O O . GLN A 1 121 ? 8.543 -2.248 -11.896 1.00 85.06 121 GLN A O 1
ATOM 971 N N . GLN A 1 122 ? 7.874 -0.776 -10.334 1.00 89.19 122 GLN A N 1
ATOM 972 C CA . GLN A 1 122 ? 9.213 -0.445 -9.853 1.00 89.19 122 GLN A CA 1
ATOM 973 C C . GLN A 1 122 ? 9.847 -1.627 -9.103 1.00 89.19 122 GLN A C 1
ATOM 975 O O . GLN A 1 122 ? 9.166 -2.545 -8.642 1.00 89.19 122 GLN A O 1
ATOM 980 N N . SER A 1 123 ? 11.169 -1.594 -8.940 1.00 90.19 123 SER A N 1
ATOM 981 C CA . SER A 1 123 ? 11.873 -2.593 -8.133 1.00 90.19 123 SER A CA 1
ATOM 982 C C . SER A 1 123 ? 11.506 -2.487 -6.646 1.00 90.19 123 SER A C 1
ATOM 984 O O . SER A 1 123 ? 11.155 -1.417 -6.132 1.00 90.19 123 SER A O 1
ATOM 986 N N . LEU A 1 124 ? 11.698 -3.586 -5.911 1.00 91.38 124 LEU A N 1
ATOM 987 C CA . LEU A 1 124 ? 11.523 -3.600 -4.458 1.00 91.38 124 LEU A CA 1
ATOM 988 C C . LEU A 1 124 ? 12.440 -2.579 -3.760 1.00 91.38 124 LEU A C 1
ATOM 990 O O . LEU A 1 124 ? 12.028 -1.945 -2.790 1.00 91.38 124 LEU A O 1
ATOM 994 N N . LYS A 1 125 ? 13.662 -2.364 -4.268 1.00 92.69 125 LYS A N 1
ATOM 995 C CA . LYS A 1 125 ? 14.601 -1.374 -3.725 1.00 92.69 125 LYS A CA 1
ATOM 996 C C . LYS A 1 125 ? 14.112 0.065 -3.896 1.00 92.69 125 LYS A C 1
ATOM 998 O O . LYS A 1 125 ? 14.278 0.857 -2.969 1.00 92.69 125 LYS A O 1
ATOM 1003 N N . VAL A 1 126 ? 13.506 0.402 -5.034 1.00 94.56 126 VAL A N 1
ATOM 1004 C CA . VAL A 1 126 ? 12.934 1.737 -5.282 1.00 94.56 126 VAL A CA 1
ATOM 1005 C C . VAL A 1 126 ? 11.752 1.994 -4.346 1.00 94.56 126 VAL A C 1
ATOM 1007 O O . VAL A 1 126 ? 11.682 3.056 -3.725 1.00 94.56 126 VAL A O 1
ATOM 1010 N N . PHE A 1 127 ? 10.868 1.007 -4.162 1.00 95.69 127 PHE A N 1
ATOM 1011 C CA . PHE A 1 127 ? 9.792 1.109 -3.174 1.00 95.69 127 PHE A CA 1
ATOM 1012 C C . PHE A 1 127 ? 10.325 1.212 -1.741 1.00 95.69 127 PHE A C 1
ATOM 1014 O O . PHE A 1 127 ? 9.818 2.026 -0.972 1.00 95.69 127 PHE A O 1
ATOM 1021 N N . GLN A 1 128 ? 11.370 0.450 -1.383 1.00 95.38 128 GLN A N 1
ATOM 1022 C CA . GLN A 1 128 ? 12.018 0.548 -0.070 1.00 95.38 128 GLN A CA 1
ATOM 1023 C C . GLN A 1 128 ? 12.451 1.989 0.224 1.00 95.38 128 GLN A C 1
ATOM 1025 O O . GLN A 1 128 ? 12.115 2.534 1.273 1.00 95.38 128 GLN A O 1
ATOM 1030 N N . GLN A 1 129 ? 13.175 2.607 -0.712 1.00 96.44 129 GLN A N 1
ATOM 1031 C CA . GLN A 1 129 ? 13.688 3.969 -0.557 1.00 96.44 129 GLN A CA 1
ATOM 1032 C C . GLN A 1 129 ? 12.560 4.995 -0.402 1.00 96.44 129 GLN A C 1
ATOM 1034 O O . GLN A 1 129 ? 12.651 5.882 0.448 1.00 96.44 129 GLN A O 1
ATOM 1039 N N . LEU A 1 130 ? 11.479 4.857 -1.177 1.00 97.19 130 LEU A N 1
ATOM 1040 C CA . LEU A 1 130 ? 10.320 5.740 -1.056 1.00 97.19 130 LEU A CA 1
ATOM 1041 C C . LEU A 1 130 ? 9.599 5.555 0.289 1.00 97.19 130 LEU A C 1
ATOM 1043 O O . LEU A 1 130 ? 9.285 6.537 0.959 1.00 97.19 130 LEU A O 1
ATOM 1047 N N . GLY A 1 131 ? 9.386 4.312 0.729 1.00 96.69 131 GLY A N 1
ATOM 1048 C CA . GLY A 1 131 ? 8.816 4.029 2.048 1.00 96.69 131 GLY A CA 1
ATOM 1049 C C . GLY A 1 131 ? 9.648 4.652 3.172 1.00 96.69 131 GLY A C 1
ATOM 1050 O O . GLY A 1 131 ? 9.102 5.304 4.062 1.00 96.69 131 GLY A O 1
ATOM 1051 N N . GLU A 1 132 ? 10.977 4.543 3.095 1.00 96.25 132 GLU A N 1
ATOM 1052 C CA . GLU A 1 132 ? 11.895 5.162 4.055 1.00 96.25 132 GLU A CA 1
ATOM 1053 C C . GLU A 1 132 ? 11.779 6.694 4.090 1.00 96.25 132 GLU A C 1
ATOM 1055 O O . GLU A 1 132 ? 11.774 7.276 5.182 1.00 96.25 132 GLU A O 1
ATOM 1060 N N . GLN A 1 133 ? 11.644 7.342 2.929 1.00 96.88 133 GLN A N 1
ATOM 1061 C CA . GLN A 1 133 ? 11.405 8.785 2.814 1.00 96.88 133 GLN A CA 1
ATOM 1062 C C . GLN A 1 133 ? 10.077 9.196 3.466 1.00 96.88 133 GLN A C 1
ATOM 1064 O O . GLN A 1 133 ? 10.028 10.189 4.188 1.00 96.88 133 GLN A O 1
ATOM 1069 N N . LEU A 1 134 ? 9.021 8.403 3.278 1.00 97.19 134 LEU A N 1
ATOM 1070 C CA . LEU A 1 134 ? 7.686 8.662 3.829 1.00 97.19 134 LEU A CA 1
ATOM 1071 C C . LEU A 1 134 ? 7.552 8.308 5.325 1.00 97.19 134 LEU A C 1
ATOM 1073 O O . LEU A 1 134 ? 6.492 8.500 5.922 1.00 97.19 134 LEU A O 1
ATOM 1077 N N . GLY A 1 135 ? 8.616 7.808 5.964 1.00 96.81 135 GLY A N 1
ATOM 1078 C CA . GLY A 1 135 ? 8.605 7.441 7.384 1.00 96.81 135 GLY A CA 1
ATOM 1079 C C . GLY A 1 135 ? 8.035 6.050 7.666 1.00 96.81 135 GLY A C 1
ATOM 1080 O O . GLY A 1 135 ? 7.501 5.811 8.752 1.00 96.81 135 GLY A O 1
ATOM 1081 N N . TYR A 1 136 ? 8.172 5.138 6.709 1.00 96.69 136 TYR A N 1
ATOM 1082 C CA . TYR A 1 136 ? 7.840 3.723 6.819 1.00 96.69 136 TYR A CA 1
ATOM 1083 C C . TYR A 1 136 ? 9.103 2.861 6.714 1.00 96.69 136 TYR A C 1
ATOM 1085 O O . TYR A 1 136 ? 10.199 3.343 6.409 1.00 96.69 136 TYR A O 1
ATOM 1093 N N . GLU A 1 137 ? 8.947 1.579 7.009 1.00 92.31 137 GLU A N 1
ATOM 1094 C CA . GLU A 1 137 ? 9.976 0.556 6.898 1.00 92.31 137 GLU A CA 1
ATOM 1095 C C . GLU A 1 137 ? 9.417 -0.665 6.172 1.00 92.31 137 GLU A C 1
ATOM 1097 O O . GLU A 1 137 ? 8.319 -1.123 6.488 1.00 92.31 137 GLU A O 1
ATOM 1102 N N . LEU A 1 138 ? 10.169 -1.191 5.203 1.00 92.19 138 LEU A N 1
ATOM 1103 C CA . LEU A 1 138 ? 9.841 -2.448 4.535 1.00 92.19 138 LEU A CA 1
ATOM 1104 C C . LEU A 1 138 ? 10.088 -3.606 5.509 1.00 92.19 138 LEU A C 1
ATOM 1106 O O . LEU A 1 138 ? 11.234 -3.891 5.843 1.00 92.19 138 LEU A O 1
ATOM 1110 N N . VAL A 1 139 ? 9.022 -4.273 5.947 1.00 85.75 139 VAL A N 1
ATOM 1111 C CA . VAL A 1 139 ? 9.101 -5.344 6.958 1.00 85.75 139 VAL A CA 1
ATOM 1112 C C . VAL A 1 139 ? 8.887 -6.737 6.379 1.00 85.75 139 VAL A C 1
ATOM 1114 O O . VAL A 1 139 ? 9.265 -7.728 6.998 1.00 85.75 139 VAL A O 1
ATOM 1117 N N . CYS A 1 140 ? 8.262 -6.836 5.206 1.00 84.75 140 CYS A N 1
ATOM 1118 C CA . CYS A 1 140 ? 7.969 -8.111 4.568 1.00 84.75 140 CYS A CA 1
ATOM 1119 C C . CYS A 1 140 ? 7.804 -7.940 3.055 1.00 84.75 140 CYS A C 1
ATOM 1121 O O . CYS A 1 140 ? 7.454 -6.862 2.566 1.00 84.75 140 CYS A O 1
ATOM 1123 N N . PHE A 1 141 ? 8.048 -9.026 2.328 1.00 84.19 141 PHE A N 1
ATOM 1124 C CA . PHE A 1 141 ? 7.804 -9.117 0.903 1.00 84.19 141 PHE A CA 1
ATOM 1125 C C . PHE A 1 141 ? 7.141 -10.452 0.556 1.00 84.19 141 PHE A C 1
ATOM 1127 O O . PHE A 1 141 ? 7.644 -11.505 0.938 1.00 84.19 141 PHE A O 1
ATOM 1134 N N . THR A 1 142 ? 6.025 -10.411 -0.171 1.00 80.44 142 THR A N 1
ATOM 1135 C CA . THR A 1 142 ? 5.263 -11.603 -0.604 1.00 80.44 142 THR A CA 1
ATOM 1136 C C . THR A 1 142 ? 4.670 -11.415 -2.006 1.00 80.44 142 THR A C 1
ATOM 1138 O O . THR A 1 142 ? 3.483 -11.640 -2.219 1.00 80.44 142 THR A O 1
ATOM 1141 N N . GLN A 1 143 ? 5.460 -10.878 -2.948 1.00 81.00 143 GLN A N 1
ATOM 1142 C CA . GLN A 1 143 ? 4.954 -10.179 -4.157 1.00 81.00 143 GLN A CA 1
ATOM 1143 C C . GLN A 1 143 ? 4.148 -8.911 -3.837 1.00 81.00 143 GLN A C 1
ATOM 1145 O O . GLN A 1 143 ? 3.704 -8.192 -4.716 1.00 81.00 143 GLN A O 1
ATOM 1150 N N . ASN A 1 144 ? 4.020 -8.591 -2.557 1.00 87.62 144 ASN A N 1
ATOM 1151 C CA . ASN A 1 144 ? 3.569 -7.315 -2.055 1.00 87.62 144 ASN A CA 1
ATOM 1152 C C . ASN A 1 144 ? 4.686 -6.762 -1.180 1.00 87.62 144 ASN A C 1
ATOM 1154 O O . ASN A 1 144 ? 5.183 -7.469 -0.301 1.00 87.62 144 ASN A O 1
ATOM 1158 N N . ALA A 1 145 ? 5.097 -5.524 -1.420 1.00 92.19 145 ALA A N 1
ATOM 1159 C CA . ALA A 1 145 ? 5.973 -4.790 -0.526 1.00 92.19 145 ALA A CA 1
ATOM 1160 C C . ALA A 1 145 ? 5.138 -4.281 0.654 1.00 92.19 145 ALA A C 1
ATOM 1162 O O . ALA A 1 145 ? 4.223 -3.473 0.477 1.00 92.19 145 ALA A O 1
ATOM 1163 N N . ILE A 1 146 ? 5.425 -4.793 1.852 1.00 91.69 146 ILE A N 1
ATOM 1164 C CA . ILE A 1 146 ? 4.661 -4.490 3.062 1.00 91.69 146 ILE A CA 1
ATOM 1165 C C . ILE A 1 146 ? 5.474 -3.540 3.933 1.00 91.69 146 ILE A C 1
ATOM 1167 O O . ILE A 1 146 ? 6.536 -3.888 4.458 1.00 91.69 146 ILE A O 1
ATOM 1171 N N . PHE A 1 147 ? 4.937 -2.342 4.098 1.00 95.00 147 PHE A N 1
ATOM 1172 C CA . PHE A 1 147 ? 5.539 -1.233 4.810 1.00 95.00 147 PHE A CA 1
ATOM 1173 C C . PHE A 1 147 ? 4.808 -0.968 6.117 1.00 95.00 147 PHE A C 1
ATOM 1175 O O . PHE A 1 147 ? 3.604 -0.717 6.125 1.00 95.00 147 PHE A O 1
ATOM 1182 N N . LEU A 1 148 ? 5.544 -0.961 7.222 1.00 94.00 148 LEU A N 1
ATOM 1183 C CA . LEU A 1 148 ? 5.028 -0.585 8.531 1.00 94.00 148 LEU A CA 1
ATOM 1184 C C . LEU A 1 148 ? 5.504 0.823 8.884 1.00 94.00 148 LEU A C 1
ATOM 1186 O O . LEU A 1 148 ? 6.653 1.183 8.619 1.00 94.00 148 LEU A O 1
ATOM 1190 N N . ARG A 1 149 ? 4.631 1.633 9.485 1.00 95.94 149 ARG A N 1
ATOM 1191 C CA . ARG A 1 149 ? 5.006 2.974 9.944 1.00 95.94 149 ARG A CA 1
ATOM 1192 C C . ARG A 1 149 ? 6.168 2.885 10.938 1.00 95.94 149 ARG A C 1
ATOM 1194 O O . ARG A 1 149 ? 6.175 2.017 11.810 1.00 95.94 149 ARG A O 1
ATOM 1201 N N . ARG A 1 150 ? 7.170 3.760 10.799 1.00 94.44 150 ARG A N 1
ATOM 1202 C CA . ARG A 1 150 ? 8.464 3.606 11.489 1.00 94.44 150 ARG A CA 1
ATOM 1203 C C . ARG A 1 150 ? 8.354 3.557 13.014 1.00 94.44 150 ARG A C 1
ATOM 1205 O O . ARG A 1 150 ? 9.082 2.800 13.640 1.00 94.44 150 ARG A O 1
ATOM 1212 N N . ASP A 1 151 ? 7.448 4.325 13.611 1.00 93.75 151 ASP A N 1
ATOM 1213 C CA . ASP A 1 151 ? 7.180 4.286 15.055 1.00 93.75 151 ASP A CA 1
ATOM 1214 C C . ASP A 1 151 ? 6.738 2.889 15.523 1.00 93.75 151 ASP A C 1
ATOM 1216 O O . ASP A 1 151 ? 7.254 2.382 16.518 1.00 93.75 151 ASP A O 1
ATOM 1220 N N . LEU A 1 152 ? 5.856 2.238 14.761 1.00 89.31 152 LEU A N 1
ATOM 1221 C CA . LEU A 1 152 ? 5.371 0.885 15.046 1.00 89.31 152 LEU A CA 1
ATOM 1222 C C . LEU A 1 152 ? 6.442 -0.180 14.773 1.00 89.31 152 LEU A C 1
ATOM 1224 O O . LEU A 1 152 ? 6.573 -1.137 15.535 1.00 89.31 152 LEU A O 1
ATOM 1228 N N . ALA A 1 153 ? 7.231 -0.016 13.707 1.00 85.38 153 ALA A N 1
ATOM 1229 C CA . ALA A 1 153 ? 8.331 -0.929 13.391 1.00 85.38 153 ALA A CA 1
ATOM 1230 C C . ALA A 1 153 ? 9.392 -0.946 14.501 1.00 85.38 153 ALA A C 1
ATOM 1232 O O . ALA A 1 153 ? 9.813 -2.015 14.948 1.00 85.38 153 ALA A O 1
ATOM 1233 N N . GLU A 1 154 ? 9.774 0.226 15.006 1.00 86.75 154 GLU A N 1
ATOM 1234 C CA . GLU A 1 154 ? 10.723 0.339 16.114 1.00 86.75 154 GLU A CA 1
ATOM 1235 C C . GLU A 1 154 ? 10.166 -0.239 17.423 1.00 86.75 154 GLU A C 1
ATOM 1237 O O . GLU A 1 154 ? 10.888 -0.915 18.164 1.00 86.75 154 GLU A O 1
ATOM 1242 N N . GLU A 1 155 ? 8.875 -0.050 17.705 1.00 83.94 155 GLU A N 1
ATOM 1243 C CA . GLU A 1 155 ? 8.219 -0.679 18.856 1.00 83.94 155 GLU A CA 1
ATOM 1244 C C . GLU A 1 155 ? 8.249 -2.213 18.770 1.00 83.94 155 GLU A C 1
ATOM 1246 O O . GLU A 1 155 ? 8.576 -2.883 19.760 1.00 83.94 155 GLU A O 1
ATOM 1251 N N . LEU A 1 156 ? 7.978 -2.781 17.590 1.00 77.50 156 LEU A N 1
ATOM 1252 C CA . LEU A 1 156 ? 8.052 -4.225 17.369 1.00 77.50 156 LEU A CA 1
ATOM 1253 C C . LEU A 1 156 ? 9.476 -4.755 17.556 1.00 77.50 156 LEU A C 1
ATOM 1255 O O . LEU A 1 156 ? 9.668 -5.720 18.297 1.00 77.50 156 LEU A O 1
ATOM 1259 N N . LYS A 1 157 ? 10.492 -4.110 16.967 1.00 75.81 157 LYS A N 1
ATOM 1260 C CA . LYS A 1 157 ? 11.898 -4.522 17.142 1.00 75.81 157 LYS A CA 1
ATOM 1261 C C . LYS A 1 157 ? 12.310 -4.528 18.610 1.00 75.81 157 LYS A C 1
ATOM 1263 O O . LYS A 1 157 ? 12.926 -5.489 19.074 1.00 75.81 157 LYS A O 1
ATOM 1268 N N . ARG A 1 158 ? 11.927 -3.490 19.363 1.00 75.62 158 ARG A N 1
ATOM 1269 C CA . ARG A 1 158 ? 12.202 -3.388 20.806 1.00 75.62 158 ARG A CA 1
ATOM 1270 C C . ARG A 1 158 ? 11.511 -4.489 21.603 1.00 75.62 158 ARG A C 1
ATOM 1272 O O . ARG A 1 158 ? 12.129 -5.073 22.490 1.00 75.62 158 ARG A O 1
ATOM 1279 N N . SER A 1 159 ? 10.247 -4.759 21.289 1.00 74.00 159 SER A N 1
ATOM 1280 C CA . SER A 1 159 ? 9.419 -5.735 22.005 1.00 74.00 159 SER A CA 1
ATOM 1281 C C . SER A 1 159 ? 9.854 -7.177 21.749 1.00 74.00 159 SER A C 1
ATOM 1283 O O . SER A 1 159 ? 9.817 -8.005 22.658 1.00 74.00 159 SER A O 1
ATOM 1285 N N . TRP A 1 160 ? 10.304 -7.472 20.528 1.00 62.66 160 TRP A N 1
ATOM 1286 C CA . TRP A 1 160 ? 10.580 -8.836 20.072 1.00 62.66 160 TRP A CA 1
ATOM 1287 C C . TRP A 1 160 ? 12.068 -9.166 19.912 1.00 62.66 160 TRP A C 1
ATOM 1289 O O . TRP A 1 160 ? 12.394 -10.299 19.571 1.00 62.66 160 TRP A O 1
ATOM 1299 N N . ARG A 1 161 ? 12.977 -8.215 20.184 1.00 57.94 161 ARG A N 1
ATOM 1300 C CA . ARG A 1 161 ? 14.434 -8.361 19.979 1.00 57.94 161 ARG A CA 1
ATOM 1301 C C . ARG A 1 161 ? 14.780 -8.858 18.568 1.00 57.94 161 ARG A C 1
ATOM 1303 O O . ARG A 1 161 ? 15.661 -9.697 18.401 1.00 57.94 161 ARG A O 1
ATOM 1310 N N . LEU A 1 162 ? 14.046 -8.378 17.566 1.00 56.53 162 LEU A N 1
ATOM 1311 C CA . LEU A 1 162 ? 14.288 -8.748 16.174 1.00 56.53 162 LEU A CA 1
ATOM 1312 C C . LEU A 1 162 ?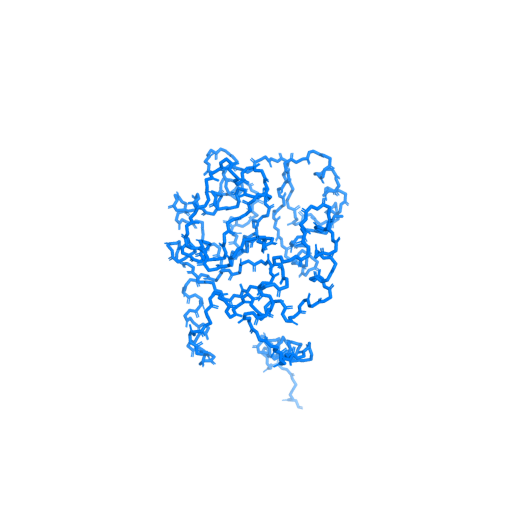 15.583 -8.089 15.694 1.00 56.53 162 LEU A C 1
ATOM 1314 O O . LEU A 1 162 ? 15.779 -6.888 15.889 1.00 56.53 162 LEU A O 1
ATOM 1318 N N . GLU A 1 163 ? 16.456 -8.875 15.064 1.00 52.38 163 GLU A N 1
ATOM 1319 C CA . GLU A 1 163 ? 17.678 -8.351 14.455 1.00 52.38 163 GLU A CA 1
ATOM 1320 C C . GLU A 1 163 ? 17.329 -7.540 13.191 1.00 52.38 163 GLU A C 1
ATOM 1322 O O . GLU A 1 163 ? 16.576 -8.034 12.347 1.00 52.38 163 GLU A O 1
ATOM 1327 N N . PRO A 1 164 ? 17.854 -6.314 13.000 1.00 47.22 164 PRO A N 1
ATOM 1328 C CA . PRO A 1 164 ? 17.250 -5.347 12.076 1.00 47.22 164 PRO A CA 1
ATOM 1329 C C . PRO A 1 164 ? 17.575 -5.539 10.588 1.00 47.22 164 PRO A C 1
ATOM 1331 O O . PRO A 1 164 ? 17.310 -4.637 9.801 1.00 47.22 164 PRO A O 1
ATOM 1334 N N . SER A 1 165 ? 18.201 -6.639 10.165 1.00 50.31 165 SER A N 1
ATOM 1335 C CA . SER A 1 165 ? 18.799 -6.701 8.823 1.00 50.31 165 SER A CA 1
ATOM 1336 C C . SER A 1 165 ? 18.291 -7.866 7.982 1.00 50.31 165 SER A C 1
ATOM 1338 O O . SER A 1 165 ? 18.903 -8.926 7.897 1.00 50.31 165 SER A O 1
ATOM 1340 N N . CYS A 1 166 ? 17.180 -7.640 7.286 1.00 60.19 166 CYS A N 1
ATOM 1341 C CA . CYS A 1 166 ? 16.888 -8.380 6.066 1.00 60.19 166 CYS A CA 1
ATOM 1342 C C . CYS A 1 166 ? 17.226 -7.475 4.874 1.00 60.19 166 CYS A C 1
ATOM 1344 O O . CYS A 1 166 ? 16.748 -6.349 4.758 1.00 60.19 166 CYS A O 1
ATOM 1346 N N . SER A 1 167 ? 18.134 -7.924 4.007 1.00 77.19 167 SER A N 1
ATOM 1347 C CA . SER A 1 167 ? 18.405 -7.206 2.761 1.00 77.19 167 SER A CA 1
ATOM 1348 C C . SER A 1 167 ? 17.229 -7.382 1.797 1.00 77.19 167 SER A C 1
ATOM 1350 O O . SER A 1 167 ? 16.512 -8.379 1.864 1.00 77.19 167 SER A O 1
ATOM 1352 N N . VAL A 1 168 ? 17.057 -6.453 0.854 1.00 78.50 168 VAL A N 1
ATOM 1353 C CA . VAL A 1 168 ? 16.033 -6.555 -0.206 1.00 78.50 168 VAL A CA 1
ATOM 1354 C C . VAL A 1 168 ? 16.119 -7.887 -0.952 1.00 78.50 168 VAL A C 1
ATOM 1356 O O . VAL A 1 168 ? 15.105 -8.546 -1.158 1.00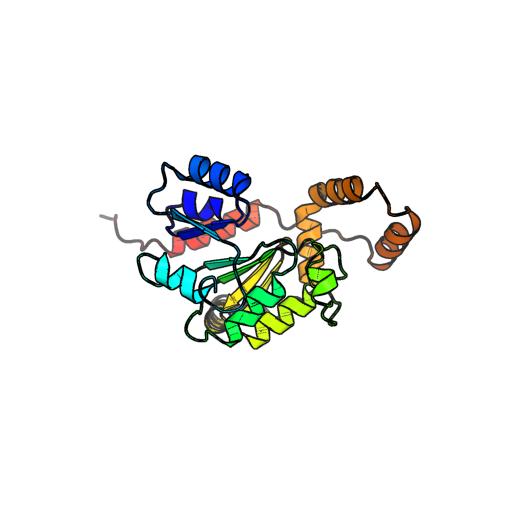 78.50 168 VAL A O 1
ATOM 1359 N N . ASN A 1 169 ? 17.336 -8.328 -1.280 1.00 75.88 169 ASN A N 1
ATOM 1360 C CA . ASN A 1 169 ? 17.552 -9.629 -1.912 1.00 75.88 169 ASN A CA 1
ATOM 1361 C C . ASN A 1 169 ? 17.132 -10.780 -1.000 1.00 75.88 169 ASN A C 1
ATOM 1363 O O . ASN A 1 169 ? 16.537 -11.738 -1.476 1.00 75.88 169 ASN A O 1
ATOM 1367 N N . ARG A 1 170 ? 17.403 -10.689 0.307 1.00 74.69 170 ARG A N 1
ATOM 1368 C CA . ARG A 1 170 ? 16.984 -11.723 1.254 1.00 74.69 170 ARG A CA 1
ATOM 1369 C C . ARG A 1 170 ? 15.462 -11.819 1.336 1.00 74.69 170 ARG A C 1
ATOM 1371 O O . ARG A 1 170 ? 14.940 -12.915 1.192 1.00 74.69 170 ARG A O 1
ATOM 1378 N N . LEU A 1 171 ? 14.772 -10.688 1.487 1.00 75.00 171 LEU A N 1
ATOM 1379 C CA . LEU A 1 171 ? 13.306 -10.628 1.493 1.00 75.00 171 LEU A CA 1
ATOM 1380 C C . LEU A 1 171 ? 12.704 -11.200 0.205 1.00 75.00 171 LEU A C 1
ATOM 1382 O O . LEU A 1 171 ? 11.752 -11.974 0.254 1.00 75.00 171 LEU A O 1
ATOM 1386 N N . TYR A 1 172 ? 13.284 -10.854 -0.944 1.00 72.56 172 TYR A N 1
ATOM 1387 C CA . TYR A 1 172 ? 12.859 -11.377 -2.239 1.00 72.56 172 TYR A CA 1
ATOM 1388 C C . TYR A 1 172 ? 13.039 -12.898 -2.346 1.00 72.56 172 TYR A C 1
ATOM 1390 O O . TYR A 1 172 ? 12.105 -13.607 -2.712 1.00 72.56 172 TYR A O 1
ATOM 1398 N N . LEU A 1 173 ? 14.214 -13.415 -1.976 1.00 70.81 173 LEU A N 1
ATOM 1399 C CA . LEU A 1 173 ? 14.502 -14.852 -1.999 1.00 70.81 173 LEU A CA 1
ATOM 1400 C C . LEU A 1 173 ? 13.624 -15.641 -1.018 1.00 70.81 173 LEU A C 1
ATOM 1402 O O . LEU A 1 173 ? 13.157 -16.726 -1.359 1.00 70.81 173 LEU A O 1
ATOM 1406 N N . ASP A 1 174 ? 13.365 -15.095 0.172 1.00 69.31 174 ASP A N 1
ATOM 1407 C CA . ASP A 1 174 ? 12.468 -15.704 1.157 1.00 69.31 174 ASP A CA 1
ATOM 1408 C C . ASP A 1 174 ? 11.020 -15.764 0.620 1.00 69.31 174 ASP A C 1
ATOM 1410 O O . ASP A 1 174 ? 10.333 -16.774 0.781 1.00 69.31 174 ASP A O 1
ATOM 1414 N N . ALA A 1 175 ? 10.562 -14.746 -0.117 1.00 69.31 175 ALA A N 1
ATOM 1415 C CA . ALA A 1 175 ? 9.258 -14.786 -0.783 1.00 69.31 175 ALA A CA 1
ATOM 1416 C C . ALA A 1 175 ? 9.186 -15.869 -1.873 1.00 69.31 175 ALA A C 1
ATOM 1418 O O . ALA A 1 175 ? 8.197 -16.600 -1.962 1.00 69.31 175 ALA A O 1
ATOM 1419 N N . LEU A 1 176 ? 10.240 -16.004 -2.685 1.00 66.06 176 LEU A N 1
ATOM 1420 C CA . LEU A 1 176 ? 10.311 -17.021 -3.738 1.00 66.06 176 LEU A CA 1
ATOM 1421 C C . LEU A 1 176 ? 10.343 -18.445 -3.178 1.00 66.06 176 LEU A C 1
ATOM 1423 O O . LEU A 1 176 ? 9.682 -19.332 -3.718 1.00 66.06 176 LEU A O 1
ATOM 1427 N N . SER A 1 177 ? 11.075 -18.670 -2.085 1.00 62.06 177 SER A N 1
ATOM 1428 C CA . SER A 1 177 ? 11.157 -19.989 -1.447 1.00 62.06 177 SER A CA 1
ATOM 1429 C C . SER A 1 177 ? 9.820 -20.420 -0.835 1.00 62.06 177 SER A C 1
ATOM 1431 O O . SER A 1 177 ? 9.504 -21.610 -0.812 1.00 62.06 177 SER A O 1
ATOM 1433 N N . THR A 1 178 ? 9.000 -19.452 -0.420 1.00 55.84 178 THR A N 1
ATOM 1434 C CA . THR A 1 178 ? 7.654 -19.689 0.115 1.00 55.84 178 THR A CA 1
ATOM 1435 C C . THR A 1 178 ? 6.631 -19.976 -0.995 1.00 55.84 178 THR A C 1
ATOM 1437 O O . THR A 1 178 ? 5.635 -20.650 -0.740 1.00 55.84 178 THR A O 1
ATOM 1440 N N . ASN A 1 179 ? 6.888 -19.532 -2.236 1.00 52.12 179 ASN A N 1
ATOM 1441 C CA . ASN A 1 179 ? 5.932 -19.592 -3.349 1.00 52.12 179 ASN A CA 1
ATOM 1442 C C . ASN A 1 179 ? 6.434 -20.363 -4.591 1.00 52.12 179 ASN A C 1
ATOM 1444 O O . ASN A 1 179 ? 6.092 -20.048 -5.733 1.00 52.12 179 ASN A O 1
ATOM 1448 N N . TRP A 1 180 ? 7.229 -21.416 -4.366 1.00 43.94 180 TRP A N 1
ATOM 1449 C CA . TRP A 1 180 ? 7.901 -22.213 -5.406 1.00 43.94 180 TRP A CA 1
ATOM 1450 C C . TRP A 1 180 ? 6.972 -22.741 -6.520 1.00 43.94 180 TRP A C 1
ATOM 1452 O O . TRP A 1 180 ? 7.354 -22.791 -7.691 1.00 43.94 180 TRP A O 1
ATOM 1462 N N . ASN A 1 181 ? 5.729 -23.101 -6.184 1.00 41.81 181 ASN A N 1
ATOM 1463 C CA . ASN A 1 181 ? 4.759 -23.616 -7.157 1.00 41.81 181 ASN A CA 1
ATOM 1464 C C . ASN A 1 181 ? 4.152 -22.513 -8.044 1.00 41.81 181 ASN A C 1
ATOM 1466 O O . ASN A 1 181 ? 3.969 -22.733 -9.243 1.00 41.81 181 ASN A O 1
ATOM 1470 N N . ASP A 1 182 ? 3.910 -21.320 -7.495 1.00 44.16 182 ASP A N 1
ATOM 1471 C CA . ASP A 1 182 ? 3.386 -20.169 -8.246 1.00 44.16 182 ASP A CA 1
ATOM 1472 C C . ASP A 1 182 ? 4.448 -19.589 -9.193 1.00 44.16 182 ASP A C 1
ATOM 1474 O O . ASP A 1 182 ? 4.140 -19.161 -10.307 1.00 44.16 182 ASP A O 1
ATOM 1478 N N . MET A 1 183 ? 5.724 -19.660 -8.801 1.00 43.03 183 MET A N 1
ATOM 1479 C CA . MET A 1 183 ? 6.857 -19.276 -9.647 1.00 43.03 183 MET A CA 1
ATOM 1480 C C . MET A 1 183 ? 6.947 -20.138 -10.916 1.00 43.03 183 MET A C 1
ATOM 1482 O O . MET A 1 183 ? 7.119 -19.601 -12.011 1.00 43.03 183 MET A O 1
ATOM 1486 N N . LEU A 1 184 ? 6.780 -21.463 -10.814 1.00 39.00 184 LEU A N 1
ATOM 1487 C CA . LEU A 1 184 ? 6.789 -22.350 -11.987 1.00 39.00 184 LEU A CA 1
ATOM 1488 C C . LEU A 1 184 ? 5.644 -22.036 -12.959 1.00 39.00 184 LEU A C 1
ATOM 1490 O O . LEU A 1 184 ? 5.842 -22.099 -14.173 1.00 39.00 184 LEU A O 1
ATOM 1494 N N . LEU A 1 185 ? 4.475 -21.654 -12.443 1.00 35.91 185 LEU A N 1
ATOM 1495 C CA . LEU A 1 185 ? 3.320 -21.254 -13.248 1.00 35.91 185 LEU A CA 1
ATOM 1496 C C . LEU A 1 185 ? 3.534 -19.896 -13.936 1.00 35.91 185 LEU A C 1
ATOM 1498 O O . LEU A 1 185 ? 3.261 -19.778 -15.131 1.00 35.91 185 LEU A O 1
ATOM 1502 N N . ASN A 1 186 ? 4.099 -18.902 -13.244 1.00 37.72 186 ASN A N 1
ATOM 1503 C CA . ASN A 1 186 ? 4.389 -17.583 -13.823 1.00 37.72 186 ASN A CA 1
ATOM 1504 C C . ASN A 1 186 ? 5.543 -17.609 -14.838 1.00 37.72 186 ASN A C 1
ATOM 1506 O O . ASN A 1 186 ? 5.457 -16.961 -15.885 1.00 37.72 186 ASN A O 1
ATOM 1510 N N . ILE A 1 187 ? 6.577 -18.423 -14.602 1.00 36.88 187 ILE A N 1
ATOM 1511 C CA . ILE A 1 187 ? 7.639 -18.690 -15.588 1.00 36.88 187 ILE A CA 1
ATOM 1512 C C . ILE A 1 187 ? 7.057 -19.392 -16.819 1.00 36.88 187 ILE A C 1
ATOM 1514 O O . ILE A 1 187 ? 7.441 -19.092 -17.946 1.00 36.88 187 ILE A O 1
ATOM 1518 N N . GLN A 1 188 ? 6.098 -20.305 -16.639 1.00 31.20 188 GLN A N 1
ATOM 1519 C CA . GLN A 1 188 ? 5.409 -20.955 -17.755 1.00 31.20 188 GLN A CA 1
ATOM 1520 C C . GLN A 1 188 ? 4.445 -20.020 -18.500 1.00 31.20 188 GLN A C 1
ATOM 1522 O O . GLN A 1 188 ? 4.286 -20.176 -19.709 1.00 31.20 188 GLN A O 1
ATOM 1527 N N . ALA A 1 189 ? 3.845 -19.035 -17.829 1.00 29.75 189 ALA A N 1
ATOM 1528 C CA . ALA A 1 189 ? 2.957 -18.044 -18.440 1.00 29.75 189 ALA A CA 1
ATOM 1529 C C . ALA A 1 189 ? 3.719 -16.970 -19.243 1.00 29.75 189 ALA A C 1
ATOM 1531 O O . ALA A 1 189 ? 3.250 -16.530 -20.293 1.00 29.75 189 ALA A O 1
ATOM 1532 N N . THR A 1 190 ? 4.939 -16.619 -18.824 1.00 35.78 190 THR A N 1
ATOM 1533 C CA . THR A 1 190 ? 5.853 -15.709 -19.548 1.00 35.78 190 THR A CA 1
ATOM 1534 C C . THR A 1 190 ? 6.571 -16.372 -20.742 1.00 35.78 190 THR A C 1
ATOM 1536 O O . THR A 1 190 ? 7.230 -15.690 -21.533 1.00 35.78 190 THR A O 1
ATOM 1539 N N . ARG A 1 191 ? 6.360 -17.681 -20.984 1.00 29.92 191 ARG A N 1
ATOM 1540 C CA . ARG A 1 191 ? 6.926 -18.468 -22.111 1.00 29.92 191 ARG A CA 1
ATOM 1541 C C . ARG A 1 191 ? 6.536 -18.019 -23.521 1.00 29.92 191 ARG A C 1
ATOM 1543 O O . ARG A 1 191 ? 7.010 -18.618 -24.483 1.00 29.92 191 ARG A O 1
ATOM 1550 N N . LYS A 1 192 ? 5.709 -16.988 -23.705 1.00 33.41 192 LYS A N 1
ATOM 1551 C CA . LYS A 1 192 ? 5.435 -16.476 -25.059 1.00 33.41 192 LYS A CA 1
ATOM 1552 C C . LYS A 1 192 ? 6.540 -15.583 -25.642 1.00 33.41 192 LYS A C 1
ATOM 1554 O O . LYS A 1 192 ? 6.386 -15.178 -26.790 1.00 33.41 192 LYS A O 1
ATOM 1559 N N . GLY A 1 193 ? 7.653 -15.326 -24.940 1.00 38.19 193 GLY A N 1
ATOM 1560 C CA . GLY A 1 193 ? 8.717 -14.492 -25.526 1.00 38.19 193 GLY A CA 1
ATOM 1561 C C . GLY A 1 193 ? 10.149 -14.582 -24.988 1.00 38.19 193 GLY A C 1
ATOM 1562 O O . GLY A 1 193 ? 11.036 -14.068 -25.662 1.00 38.19 193 GLY A O 1
ATOM 1563 N N . ALA A 1 194 ? 10.430 -15.214 -23.846 1.00 34.38 194 ALA A N 1
ATOM 1564 C CA . ALA A 1 194 ? 11.795 -15.258 -23.304 1.00 34.38 194 ALA A CA 1
ATOM 1565 C C . ALA A 1 194 ? 12.482 -16.605 -23.592 1.00 34.38 194 ALA A C 1
ATOM 1567 O O . ALA A 1 194 ? 11.985 -17.665 -23.212 1.00 34.38 194 ALA A O 1
ATOM 1568 N N . THR A 1 195 ? 13.618 -16.569 -24.290 1.00 35.62 195 THR A N 1
ATOM 1569 C CA . THR A 1 195 ? 14.424 -17.745 -24.639 1.00 35.62 195 THR A CA 1
ATOM 1570 C C . THR A 1 195 ? 15.156 -18.308 -23.414 1.00 35.62 195 THR A C 1
ATOM 1572 O O . THR A 1 195 ? 15.718 -17.573 -22.605 1.00 35.62 195 THR A O 1
ATOM 1575 N N . GLU A 1 196 ? 15.174 -19.641 -23.301 1.00 41.25 196 GLU A N 1
ATOM 1576 C CA . GLU A 1 196 ? 15.697 -20.462 -22.189 1.00 41.25 196 GLU A CA 1
ATOM 1577 C C . GLU A 1 196 ? 17.111 -20.122 -21.670 1.00 41.25 196 GLU A C 1
ATOM 1579 O O . GLU A 1 196 ? 17.478 -20.564 -20.581 1.00 41.25 196 GLU A O 1
ATOM 1584 N N . SER A 1 197 ? 17.928 -19.360 -22.404 1.00 39.03 197 SER A N 1
ATOM 1585 C CA . SER A 1 197 ? 19.346 -19.185 -22.071 1.00 39.03 197 SER A CA 1
ATOM 1586 C C . SER A 1 197 ? 19.624 -18.169 -20.962 1.00 39.03 197 SER A C 1
ATOM 1588 O O . SER A 1 197 ? 20.624 -18.316 -20.266 1.00 39.03 197 SER A O 1
ATOM 1590 N N . TRP A 1 198 ? 18.787 -17.140 -20.790 1.00 37.88 198 TRP A N 1
ATOM 1591 C CA . TRP A 1 198 ? 19.048 -16.079 -19.803 1.00 37.88 198 TRP A CA 1
ATOM 1592 C C . TRP A 1 198 ? 18.682 -16.515 -18.376 1.00 37.88 198 TRP A C 1
ATOM 1594 O O . TRP A 1 198 ? 19.486 -16.377 -17.460 1.00 37.88 198 TRP A O 1
ATOM 1604 N N . VAL A 1 199 ? 17.539 -17.187 -18.216 1.00 37.62 199 VAL A N 1
ATOM 1605 C CA . VAL A 1 199 ? 17.064 -17.714 -16.922 1.00 37.62 199 VAL A CA 1
ATOM 1606 C C . VAL A 1 199 ? 17.997 -18.802 -16.371 1.00 37.62 199 VAL A C 1
ATOM 1608 O O . VAL A 1 199 ? 18.294 -18.835 -15.181 1.00 37.62 199 VAL A O 1
ATOM 1611 N N . GLN A 1 200 ? 18.523 -19.677 -17.236 1.00 35.03 200 GLN A N 1
ATOM 1612 C CA . GLN A 1 200 ? 19.499 -20.703 -16.841 1.00 35.03 200 GLN A CA 1
ATOM 1613 C C . GLN A 1 200 ? 20.859 -20.112 -16.433 1.00 35.03 200 GLN A C 1
ATOM 1615 O O . GLN A 1 200 ? 21.589 -20.740 -15.665 1.00 35.03 200 GLN A O 1
ATOM 1620 N N . ALA A 1 201 ? 21.210 -18.926 -16.938 1.00 39.28 201 ALA A N 1
ATOM 1621 C CA . ALA A 1 201 ? 22.418 -18.215 -16.533 1.00 39.28 201 ALA A CA 1
ATOM 1622 C C . ALA A 1 201 ? 22.246 -17.567 -15.149 1.00 39.28 201 ALA A C 1
ATOM 1624 O O . ALA A 1 201 ? 23.137 -17.702 -14.316 1.00 39.28 201 ALA A O 1
ATOM 1625 N N . GLU A 1 202 ? 21.083 -16.967 -14.875 1.00 40.72 202 GLU A N 1
ATOM 1626 C CA . GLU A 1 202 ? 20.755 -16.371 -13.571 1.00 40.72 202 GLU A CA 1
ATOM 1627 C C . GLU A 1 202 ? 20.652 -17.435 -12.463 1.00 40.72 202 GLU A C 1
ATOM 1629 O O . GLU A 1 202 ? 21.265 -17.297 -11.410 1.00 40.72 202 GLU A O 1
ATOM 1634 N N . ILE A 1 203 ? 19.982 -18.567 -12.717 1.00 36.00 203 ILE A N 1
ATOM 1635 C CA . ILE A 1 203 ? 19.840 -19.662 -11.733 1.00 36.00 203 ILE A CA 1
ATOM 1636 C C . ILE A 1 203 ? 21.200 -20.257 -11.318 1.00 36.00 203 ILE A C 1
ATOM 1638 O O . ILE A 1 203 ? 21.379 -20.646 -10.164 1.00 36.00 203 ILE A O 1
ATOM 1642 N N . ARG A 1 204 ? 22.186 -20.313 -12.227 1.00 35.88 204 ARG A N 1
ATOM 1643 C CA . ARG A 1 204 ? 23.534 -20.824 -11.909 1.00 35.88 204 ARG A CA 1
ATOM 1644 C C . ARG A 1 204 ? 24.344 -19.891 -11.014 1.00 35.88 204 ARG A C 1
ATOM 1646 O O . ARG A 1 204 ? 25.262 -20.367 -10.353 1.00 35.88 204 ARG A O 1
ATOM 1653 N N . GLU A 1 205 ? 24.030 -18.600 -10.996 1.00 42.44 205 GLU A N 1
ATOM 1654 C CA . GLU A 1 205 ? 24.781 -17.604 -10.228 1.00 42.44 205 GLU A CA 1
ATOM 1655 C C . GLU A 1 205 ? 24.376 -17.588 -8.742 1.00 42.44 205 GLU A C 1
ATOM 1657 O O . GLU A 1 205 ? 25.193 -17.254 -7.886 1.00 42.44 205 GLU A O 1
ATOM 1662 N N . PHE A 1 206 ? 23.150 -18.021 -8.417 1.00 38.16 206 PHE A N 1
ATOM 1663 C CA . PHE A 1 206 ? 22.583 -17.873 -7.070 1.00 38.16 206 PHE A CA 1
ATOM 1664 C C . PHE A 1 206 ? 22.645 -19.112 -6.163 1.00 38.16 206 PHE A C 1
ATOM 1666 O O . PHE A 1 206 ? 22.393 -18.973 -4.971 1.00 38.16 206 PHE A O 1
ATOM 1673 N N . GLY A 1 207 ? 23.071 -20.278 -6.660 1.00 30.00 207 GLY A N 1
ATOM 1674 C CA . GLY A 1 207 ? 23.286 -21.480 -5.840 1.00 30.00 207 GLY A CA 1
ATOM 1675 C C . GLY A 1 207 ? 21.999 -22.121 -5.293 1.00 30.00 207 GLY A C 1
ATOM 1676 O O . GLY A 1 207 ? 20.987 -21.468 -5.055 1.00 30.00 207 GLY A O 1
ATOM 1677 N N . GLU A 1 208 ? 22.013 -23.443 -5.119 1.00 31.80 208 GLU A N 1
ATOM 1678 C CA . GLU A 1 208 ? 20.850 -24.201 -4.638 1.00 31.80 208 GLU A CA 1
ATOM 1679 C C . GLU A 1 208 ? 20.547 -23.885 -3.162 1.00 31.80 208 GLU A C 1
ATOM 1681 O O . GLU A 1 208 ? 21.382 -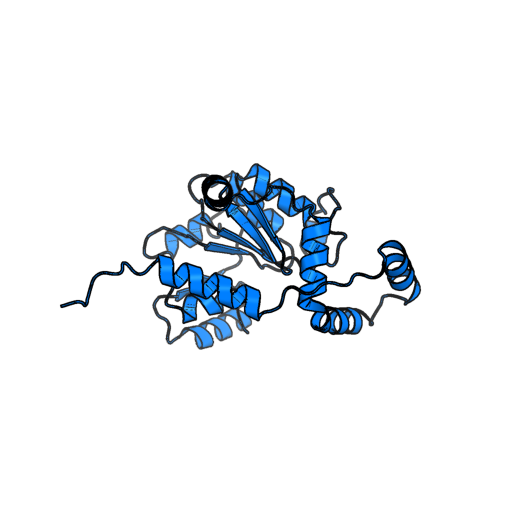24.111 -2.284 1.00 31.80 208 GLU A O 1
ATOM 1686 N N . PHE A 1 209 ? 19.336 -23.391 -2.873 1.00 37.75 209 PHE A N 1
ATOM 1687 C CA . PHE A 1 209 ? 18.879 -23.108 -1.511 1.00 37.75 209 PHE A CA 1
ATOM 1688 C C . PHE A 1 209 ? 17.916 -24.179 -0.990 1.00 37.75 209 PHE A C 1
ATOM 1690 O O . PHE A 1 209 ? 16.838 -24.401 -1.534 1.00 37.75 209 PHE A O 1
ATOM 1697 N N . ASN A 1 210 ? 18.295 -24.776 0.140 1.00 36.91 210 ASN A N 1
ATOM 1698 C CA . ASN A 1 210 ? 17.416 -25.485 1.065 1.00 36.91 210 ASN A CA 1
ATOM 1699 C C . ASN A 1 210 ? 17.127 -24.553 2.250 1.00 36.91 210 ASN A C 1
ATOM 1701 O O . ASN A 1 210 ? 18.082 -24.084 2.866 1.00 36.91 210 ASN A O 1
ATOM 1705 N N . THR A 1 211 ? 15.855 -24.301 2.581 1.00 35.28 211 THR A N 1
ATOM 1706 C CA . THR A 1 211 ? 15.281 -24.271 3.953 1.00 35.28 211 THR A CA 1
ATOM 1707 C C . THR A 1 211 ? 13.882 -23.638 3.954 1.00 35.28 211 THR A C 1
ATOM 1709 O O . THR A 1 211 ? 13.707 -22.478 3.607 1.00 35.28 211 THR A O 1
ATOM 1712 N N . THR A 1 212 ? 12.878 -24.410 4.372 1.00 36.03 212 THR A N 1
ATOM 1713 C CA . THR A 1 212 ? 11.466 -24.013 4.497 1.00 36.03 212 THR A CA 1
ATOM 1714 C C . THR A 1 212 ? 11.160 -23.692 5.965 1.00 36.03 212 THR A C 1
ATOM 1716 O O . THR A 1 212 ? 11.432 -24.533 6.822 1.00 36.03 212 THR A O 1
ATOM 1719 N N . ILE A 1 213 ? 10.562 -22.536 6.283 1.00 38.19 213 ILE A N 1
ATOM 1720 C CA . ILE A 1 213 ? 9.816 -22.376 7.546 1.00 38.19 213 ILE A CA 1
ATOM 1721 C C . ILE A 1 213 ? 8.376 -22.806 7.262 1.00 38.19 213 ILE A C 1
ATOM 1723 O O . ILE A 1 213 ? 7.720 -22.272 6.374 1.00 38.19 213 ILE A O 1
ATOM 1727 N N . SER A 1 214 ? 7.910 -23.832 7.969 1.00 43.66 214 SER A N 1
ATOM 1728 C CA . SER A 1 214 ? 6.607 -24.456 7.720 1.00 43.66 214 SER A CA 1
ATOM 1729 C C . SER A 1 214 ? 5.425 -23.546 8.090 1.00 43.66 214 SER A C 1
ATOM 1731 O O . SER A 1 214 ? 5.514 -22.745 9.021 1.00 43.66 214 SER A O 1
ATOM 1733 N N . MET A 1 215 ? 4.278 -23.735 7.428 1.00 40.28 215 MET A N 1
ATOM 1734 C CA . MET A 1 215 ? 3.011 -23.062 7.765 1.00 40.28 215 MET A CA 1
ATOM 1735 C C . MET A 1 215 ? 2.570 -23.289 9.221 1.00 40.28 215 MET A C 1
ATOM 1737 O O . MET A 1 215 ? 1.978 -22.397 9.821 1.00 40.28 215 MET A O 1
ATOM 1741 N N . GLU A 1 216 ? 2.933 -24.423 9.831 1.00 39.44 216 GLU A N 1
ATOM 1742 C CA . GLU A 1 216 ? 2.719 -24.674 11.266 1.00 39.44 216 GLU A CA 1
ATOM 1743 C C . GLU A 1 216 ? 3.416 -23.632 12.151 1.00 39.44 216 GLU A C 1
ATOM 1745 O O . GLU A 1 216 ? 2.896 -23.255 13.200 1.00 39.44 216 GLU A O 1
ATOM 1750 N N . THR A 1 217 ? 4.573 -23.121 11.721 1.00 43.03 217 THR A N 1
ATOM 1751 C CA . THR A 1 217 ? 5.316 -22.086 12.449 1.00 43.03 217 THR A CA 1
ATOM 1752 C C . THR A 1 217 ? 4.605 -20.734 12.375 1.00 43.03 217 THR A C 1
ATOM 1754 O O . THR A 1 217 ? 4.510 -20.041 13.385 1.00 43.03 217 THR A O 1
ATOM 1757 N N . LEU A 1 218 ? 4.039 -20.379 11.218 1.00 37.81 218 LEU A N 1
ATOM 1758 C CA . LEU A 1 218 ? 3.268 -19.141 11.048 1.00 37.81 218 LEU A CA 1
ATOM 1759 C C . LEU A 1 218 ? 1.926 -19.188 11.798 1.00 37.81 218 LEU A C 1
ATOM 1761 O O . LEU A 1 218 ? 1.542 -18.211 12.439 1.00 37.81 218 LEU A O 1
ATOM 1765 N N . GLU A 1 219 ? 1.243 -20.335 11.805 1.00 41.62 219 GLU A N 1
ATOM 1766 C CA . GLU A 1 219 ? 0.019 -20.519 12.595 1.00 41.62 219 GLU A CA 1
ATOM 1767 C C . GLU A 1 219 ? 0.275 -20.494 14.105 1.00 41.62 219 GLU A C 1
ATOM 1769 O O . GLU A 1 219 ? -0.551 -19.986 14.866 1.00 41.62 219 GLU A O 1
ATOM 1774 N N . HIS A 1 220 ? 1.410 -21.031 14.558 1.00 42.50 220 HIS A N 1
ATOM 1775 C CA . HIS A 1 220 ? 1.810 -20.959 15.960 1.00 42.50 220 HIS A CA 1
ATOM 1776 C C . HIS A 1 220 ? 2.011 -19.503 16.411 1.00 42.50 220 HIS A C 1
ATOM 1778 O O . HIS A 1 220 ? 1.498 -19.114 17.461 1.00 42.50 220 HIS A O 1
ATOM 1784 N N . LEU A 1 221 ? 2.668 -18.683 15.581 1.00 42.44 221 LEU A N 1
ATOM 1785 C CA . LEU A 1 221 ? 2.882 -17.256 15.841 1.00 42.44 221 LEU A CA 1
ATOM 1786 C C . LEU A 1 221 ? 1.561 -16.471 15.905 1.00 42.44 221 LEU A C 1
ATOM 1788 O O . LEU A 1 221 ? 1.380 -15.651 16.805 1.00 42.44 221 LEU A O 1
ATOM 1792 N N . ALA A 1 222 ? 0.602 -16.780 15.027 1.00 40.38 222 ALA A N 1
ATOM 1793 C CA . ALA A 1 222 ? -0.720 -16.151 15.042 1.00 40.38 222 ALA A CA 1
ATOM 1794 C C . ALA A 1 222 ? -1.543 -16.510 16.300 1.00 40.38 222 ALA A C 1
ATOM 1796 O O . ALA A 1 222 ? -2.184 -15.643 16.895 1.00 40.38 222 ALA A O 1
ATOM 1797 N N . ARG A 1 223 ? -1.492 -17.773 16.756 1.00 45.56 223 ARG A N 1
ATOM 1798 C CA . ARG A 1 223 ? -2.212 -18.230 17.967 1.00 45.56 223 ARG A CA 1
ATOM 1799 C C . ARG A 1 223 ? -1.622 -17.661 19.262 1.00 45.56 223 ARG A C 1
ATOM 1801 O O . ARG A 1 223 ? -2.362 -17.396 20.210 1.00 45.56 223 ARG A O 1
ATOM 1808 N N . GLU A 1 224 ? -0.304 -17.477 19.320 1.00 46.50 224 GLU A N 1
ATOM 1809 C CA . GLU A 1 224 ? 0.388 -16.841 20.453 1.00 46.50 224 GLU A CA 1
ATOM 1810 C C . GLU A 1 224 ? -0.003 -15.359 20.606 1.00 46.50 224 GLU A C 1
ATOM 1812 O O . GLU A 1 224 ? -0.155 -14.863 21.724 1.00 46.50 224 GLU A O 1
ATOM 1817 N N . GLU A 1 225 ? -0.242 -14.656 19.497 1.00 40.25 225 GLU A N 1
ATOM 1818 C CA . GLU A 1 225 ? -0.690 -13.262 19.514 1.00 40.25 225 GLU A CA 1
ATOM 1819 C C . GLU A 1 225 ? -2.158 -13.118 19.955 1.00 40.25 225 GLU A C 1
ATOM 1821 O O . GLU A 1 225 ? -2.506 -12.199 20.701 1.00 40.25 225 GLU A O 1
ATOM 1826 N N . GLU A 1 226 ? -3.016 -14.065 19.572 1.00 38.44 226 GLU A N 1
ATOM 1827 C CA . GLU A 1 226 ? -4.428 -14.104 19.973 1.00 38.44 226 GLU A CA 1
ATOM 1828 C C . GLU A 1 226 ? -4.590 -14.408 21.476 1.00 38.44 226 GLU A C 1
ATOM 1830 O O . GLU A 1 226 ? -5.396 -13.774 22.161 1.00 38.44 226 GLU A O 1
ATOM 1835 N N . ARG A 1 227 ? -3.733 -15.279 22.038 1.00 42.06 227 ARG A N 1
ATOM 1836 C CA . ARG A 1 227 ? -3.646 -15.517 23.494 1.00 42.06 227 ARG A CA 1
ATOM 1837 C C . ARG A 1 227 ? -3.207 -14.285 24.282 1.00 42.06 227 ARG A C 1
ATOM 1839 O O . ARG A 1 227 ? -3.632 -14.120 25.420 1.00 42.06 227 ARG A O 1
ATOM 1846 N N . ARG A 1 228 ? -2.377 -13.415 23.698 1.00 44.59 228 ARG A N 1
ATOM 1847 C CA . ARG A 1 228 ? -1.900 -12.179 24.345 1.00 44.59 228 ARG A CA 1
ATOM 1848 C C . ARG A 1 228 ? -2.928 -11.045 24.340 1.00 44.59 228 ARG A C 1
ATOM 1850 O O . ARG A 1 228 ? -2.814 -10.143 25.164 1.00 44.59 228 ARG A O 1
ATOM 1857 N N . LYS A 1 229 ? -3.935 -11.093 23.459 1.00 39.47 229 LYS A N 1
ATOM 1858 C CA . LYS A 1 229 ? -5.022 -10.095 23.372 1.00 39.47 229 LYS A CA 1
ATOM 1859 C C . LYS A 1 229 ? -6.235 -10.417 24.256 1.00 39.47 229 LYS A C 1
ATOM 1861 O O . LYS A 1 229 ? -7.101 -9.561 24.411 1.00 39.47 229 LYS A O 1
ATOM 1866 N N . CYS A 1 230 ? -6.297 -11.602 24.868 1.00 31.20 230 CYS A N 1
ATOM 1867 C CA . CYS A 1 230 ? -7.353 -11.979 25.806 1.00 31.20 230 CYS A CA 1
ATOM 1868 C C . CYS A 1 230 ? -6.836 -11.840 27.252 1.00 31.20 230 CYS A C 1
ATOM 1870 O O . CYS A 1 230 ? -5.984 -12.631 27.659 1.00 31.20 230 CYS A O 1
ATOM 1872 N N . PRO A 1 231 ? -7.313 -10.877 28.063 1.00 35.09 231 PRO A N 1
ATOM 1873 C CA . PRO A 1 231 ? -7.009 -10.875 29.486 1.00 35.09 231 PRO A CA 1
ATOM 1874 C C . PRO A 1 231 ? -7.588 -12.156 30.092 1.00 35.09 231 PRO A C 1
ATOM 1876 O O . PRO A 1 231 ? -8.798 -12.379 30.030 1.00 35.09 231 PRO A O 1
ATOM 1879 N N . GLN A 1 232 ? -6.748 -13.007 30.680 1.00 38.75 232 GLN A N 1
ATOM 1880 C CA . GLN A 1 232 ? -7.223 -14.011 31.627 1.00 38.75 232 GLN A CA 1
ATOM 1881 C C . GLN A 1 232 ? -7.813 -13.280 32.835 1.00 38.75 232 GLN A C 1
ATOM 1883 O O . GLN A 1 232 ? -7.117 -12.922 33.780 1.00 38.75 232 GLN A O 1
ATOM 1888 N N . ALA A 1 233 ? -9.116 -13.057 32.792 1.00 38.38 233 ALA A N 1
ATOM 1889 C CA . ALA A 1 233 ? -9.939 -12.911 33.972 1.00 38.38 233 ALA A CA 1
ATOM 1890 C C . ALA A 1 233 ? -11.284 -13.548 33.644 1.00 38.38 233 ALA A C 1
ATOM 1892 O O . ALA A 1 233 ? -12.107 -12.922 32.984 1.00 38.38 233 ALA A O 1
ATOM 1893 N N . LEU A 1 234 ? -11.452 -14.813 34.040 1.00 35.25 234 LEU A N 1
ATOM 1894 C CA . LEU A 1 234 ? -12.656 -15.383 34.657 1.00 35.25 234 LEU A CA 1
ATOM 1895 C C . LEU A 1 234 ? -12.475 -16.905 34.803 1.00 35.25 234 LEU A C 1
ATOM 1897 O O . LEU A 1 234 ? -12.081 -17.567 33.846 1.00 35.25 234 LEU A O 1
ATOM 1901 N N . PHE A 1 235 ? -12.822 -17.401 35.999 1.00 32.34 235 PHE A N 1
ATOM 1902 C CA . PHE A 1 235 ? -12.703 -18.770 36.543 1.00 32.34 235 PHE A CA 1
ATOM 1903 C C . PHE A 1 235 ? -11.268 -19.111 36.984 1.00 32.34 235 PHE A C 1
ATOM 1905 O O . PHE A 1 235 ? -10.375 -19.217 36.157 1.00 32.34 235 PHE A O 1
ATOM 1912 N N . GLU A 1 236 ? -10.929 -19.149 38.275 1.00 31.67 236 GLU A N 1
ATOM 1913 C CA . GLU A 1 236 ? -11.532 -19.900 39.397 1.00 31.67 236 GLU A CA 1
ATOM 1914 C C . GLU A 1 236 ? -11.589 -19.019 40.677 1.00 31.67 236 GLU A C 1
ATOM 1916 O O . GLU A 1 236 ? -10.683 -18.224 40.920 1.00 31.67 236 GLU A O 1
ATOM 1921 N N . GLY A 1 237 ? -12.617 -19.029 41.533 1.00 35.06 237 GLY A N 1
ATOM 1922 C CA . GLY A 1 237 ? -13.745 -19.956 41.635 1.00 35.06 237 GLY A CA 1
ATOM 1923 C C . GLY A 1 237 ? -13.348 -21.257 42.298 1.00 35.06 237 GLY A C 1
ATOM 1924 O O . GLY A 1 237 ? -13.173 -22.215 41.524 1.00 35.06 237 GLY A O 1
#

pLDDT: mean 74.58, std 23.2, range [29.75, 97.44]

Radius of gyration: 19.95 Å; chains: 1; bounding box: 49×42×67 Å

Organism: Guillardia theta (NCBI:txid55529)

Foldseek 3Di:
DDDPCNVVLVVPDAEEDEAQDPVVQVVVCVVCVVRPSYHYYHDDQDLDDCNQPLNCLCVTPPVSAAQEAEDDDQQCSLSNLLSCVVVLVHDHQKYKYAAPPPDDQCDCDFDDPVVRVNRHHGHVNVVQVSLVVSQWHQDADQSIRMTGRNVVVVVCCVVPVDDDDDDSVNRVVLNCVAPVPVVVVVVVVVVPDDDPPPVVVVVVVPDDDDDDDDPVNVVVVVVVVVVVPDPPDDDDD

Sequence (237 aa):
FASNCRYWFEKGWSGIMIEADETKFRALQRNYRNLPRVALKNAMVEAKGNNSILHLAEELAEDGKVDILSIDVDGLDYELLLSLEHQPEFRPSLIIVETNGFIRPDLSSKLDVEASSHNLQQSLKVFQQLGEQLGYELVCFTQNAIFLRRDLAEELKRSWRLEPSCSVNRLYLDALSTNWNDMLLNIQATRKGATESWVQAEIREFGEFNTTISMETLEHLAREEERRKCPQALFEG

Secondary structure (DSSP, 8-state):
---TTHHHHHTT--EEEEESSHHHHHHHHHHHTT-TTEEEEE----SSSTTSHHHHHHHH-TTS--SEEEE-STTTHHHHHHHGGG-TT---SEEEEE----S-TT--SPPPHHHHTTT-PPPHHHHHHHHHHTTEEEEEESSEEEEEEHHHHHHHHHHHT--S---HHHHHHHHHHHTHHHHHHHHHHGGGT--THHHHHHHHHH-PPP-PPPHHHHHHHHHHHHHHHS---S---